Protein AF-A0A1V8TAH7-F1 (afdb_monomer_lite)

Foldseek 3Di:
DQPQDADQPPPVPPPPQFFDFPLVVVVNVVRVVVSVCRSDVVSVQVQVCCVVVVDPDDRDDQFEAEDELDLFACLLQLVCLLVCCCPAPVNDVQADPVLSVQLVCQCDPVVHLNVLLVVLVVLCVVLVPDSVAHLSHPSSVVNQQSLLSSLCSSCVGNNVSSVVRRQAEQFFRVHGVVQYVVDDVVQVVCQPPVNCVVVVHDDRDDPDDVSSVVSHSSRNNSNDDRNLVVVQVCVQVNHHYHYHYDRGHSNSHVVSSVSSLLVRDHPCSVVVVVPD

Secondary structure (DSSP, 8-state):
------------TT-TTPPP-HHHHHHHHHHHHHHHHHH-TTT---HHHHHTTSS--------EEEEES----HHHHTTHHHHHHHS-TT----S-HHHHHHHHHHHHSTTSHHHHHHHHHHHHHHHT-BTTB-TT-TT-HHHHHHHHHHHHHHIIIIIHHHHHH--B-SS-TTSBTTS-SS-SHHHHHHTSHHHHHHHT--S---S--HHHHHHHHHTTTTTSS-SHHHHHHHHHTT-EEEEE--TT-STT-HHHHHHHHHH--STTHHHHHT--

Radius of gyration: 21.74 Å; chains: 1; bounding box: 57×52×53 Å

Organism: NCBI:txid1507870

InterPro domains:
  IPR001563 Peptidase S10, serine carboxypeptidase [PF00450] (57-271)
  IPR029058 Alpha/Beta hydrolase fold [G3DSA:3.40.50.1820] (12-276)
  IPR029058 Alpha/Beta hydrolase fold [SSF53474] (18-271)

Sequence (276 aa):
MARATGRYPILDPIDQGTIDTTDLAAIAAWHVLQGFLSALSQLDPQNDKIVSGDIKGVALNFNTLGIGNGLIDEYIQAPYHPEFAVNNTYGIKSINDTVYNHARFALNMINGCLEQITACRAAAADGGYNASTPISSPSLPATFILCSEAQDMCRDNVEGPYYSYSGRGTYDIRHPKKEPTPPNYFVDYLDQAFVQNAIGVDLNYTKANEDVTYAFQSTGDWVFPNFREDLEYLLDRGLRVSLYYGDADYLCNWFGGEAVSLAVNYTHAAELAAAG

pLDDT: mean 88.28, std 14.4, range [30.2, 98.75]

Structure (mmCIF, N/CA/C/O backbone):
data_AF-A0A1V8TAH7-F1
#
_entry.id   AF-A0A1V8TAH7-F1
#
loop_
_atom_site.group_PDB
_atom_site.id
_atom_site.type_symbol
_atom_site.label_atom_id
_atom_site.label_alt_id
_atom_site.label_comp_id
_atom_site.label_asym_id
_atom_site.label_entity_id
_atom_site.label_seq_id
_atom_site.pdbx_PDB_ins_code
_atom_site.Cartn_x
_atom_site.Cartn_y
_atom_site.Cartn_z
_atom_site.occupancy
_atom_site.B_iso_or_equiv
_atom_site.auth_seq_id
_atom_site.auth_comp_id
_atom_site.auth_asym_id
_atom_site.auth_atom_id
_atom_site.pdbx_PDB_model_num
ATOM 1 N N . MET A 1 1 ? -30.222 22.062 15.034 1.00 34.00 1 MET A N 1
ATOM 2 C CA . MET A 1 1 ? -28.784 21.801 14.816 1.00 34.00 1 MET A CA 1
ATOM 3 C C . MET A 1 1 ? -28.286 21.014 16.012 1.00 34.00 1 MET A C 1
ATOM 5 O O . MET A 1 1 ? -28.348 21.540 17.118 1.00 34.00 1 MET A O 1
ATOM 9 N N . ALA A 1 2 ? -27.913 19.747 15.826 1.00 30.20 2 ALA A N 1
ATOM 10 C CA . ALA A 1 2 ? -27.292 18.965 16.889 1.00 30.20 2 ALA A CA 1
ATOM 11 C C . ALA A 1 2 ? -25.972 19.653 17.270 1.00 30.20 2 ALA A C 1
ATOM 13 O O . ALA A 1 2 ? -25.104 19.838 16.421 1.00 30.20 2 ALA A O 1
ATOM 14 N N . ARG A 1 3 ? -25.844 20.105 18.522 1.00 30.30 3 ARG A N 1
ATOM 15 C CA . ARG A 1 3 ? -24.564 20.562 19.077 1.00 30.30 3 ARG A CA 1
ATOM 16 C C . ARG A 1 3 ? -23.750 19.317 19.414 1.00 30.30 3 ARG A C 1
ATOM 18 O O . ARG A 1 3 ? -23.711 18.906 20.568 1.00 30.30 3 ARG A O 1
ATOM 25 N N . ALA A 1 4 ? -23.180 18.689 18.392 1.00 35.34 4 ALA A N 1
ATOM 26 C CA . ALA A 1 4 ? -22.213 17.621 18.580 1.00 35.34 4 ALA A CA 1
ATOM 27 C C . ALA A 1 4 ? -21.006 18.201 19.333 1.00 35.34 4 ALA A C 1
ATOM 29 O O . ALA A 1 4 ? -20.321 19.088 18.825 1.00 35.34 4 ALA A O 1
ATOM 30 N N . THR A 1 5 ? -20.783 17.760 20.568 1.00 35.53 5 THR A N 1
ATOM 31 C CA . THR A 1 5 ? -19.587 18.087 21.349 1.00 35.53 5 THR A CA 1
ATOM 32 C C . THR A 1 5 ? -18.692 16.855 21.377 1.00 35.53 5 THR A C 1
ATOM 34 O O . THR A 1 5 ? -18.781 16.042 22.294 1.00 35.53 5 THR A O 1
ATOM 37 N N . GLY A 1 6 ? -17.866 16.705 20.345 1.00 43.34 6 GLY A N 1
ATOM 38 C CA . GLY A 1 6 ? -16.740 15.772 20.320 1.00 43.34 6 GLY A CA 1
ATOM 39 C C . GLY A 1 6 ? -15.423 16.523 20.526 1.00 43.34 6 GLY A C 1
ATOM 40 O O . GLY A 1 6 ? -15.340 17.724 20.256 1.00 43.34 6 GLY A O 1
ATOM 41 N N . ARG A 1 7 ? -14.382 15.835 21.006 1.00 40.94 7 ARG A N 1
ATOM 42 C CA . ARG A 1 7 ? -13.007 16.324 20.845 1.00 40.94 7 ARG A CA 1
ATOM 43 C C . ARG A 1 7 ? -12.612 16.059 19.396 1.00 40.94 7 ARG A C 1
ATOM 45 O O . ARG A 1 7 ? -12.483 14.904 19.009 1.00 40.94 7 ARG A O 1
ATOM 52 N N . TYR A 1 8 ? -12.457 17.117 18.610 1.00 41.41 8 TYR A N 1
ATOM 53 C CA . TYR A 1 8 ? -11.703 17.024 17.366 1.00 41.41 8 TYR A CA 1
ATOM 54 C C . TYR A 1 8 ? -10.238 16.719 17.716 1.00 41.41 8 TYR A C 1
ATOM 56 O O . TYR A 1 8 ? -9.769 17.191 18.761 1.00 41.41 8 TYR A O 1
ATOM 64 N N . PRO A 1 9 ? -9.507 15.964 16.877 1.00 39.34 9 PRO A N 1
ATOM 65 C CA . PRO A 1 9 ? -8.060 16.016 16.957 1.00 39.34 9 PRO A CA 1
ATOM 66 C C . PRO A 1 9 ? -7.671 17.474 16.760 1.00 39.34 9 PRO A C 1
ATOM 68 O O . PRO A 1 9 ? -8.094 18.096 15.787 1.00 39.34 9 PRO A O 1
ATOM 71 N N . ILE A 1 10 ? -6.813 17.996 17.626 1.00 41.50 10 ILE A N 1
ATOM 72 C CA . ILE A 1 10 ? -5.859 18.996 17.157 1.00 41.50 10 ILE A CA 1
ATOM 73 C C . ILE A 1 10 ? -4.755 18.179 16.479 1.00 41.50 10 ILE A C 1
ATOM 75 O O . ILE A 1 10 ? -3.684 17.975 17.027 1.00 41.50 10 ILE A O 1
ATOM 79 N N . LEU A 1 11 ? -5.091 17.573 15.344 1.00 43.84 11 LEU A N 1
ATOM 80 C CA . LEU A 1 11 ? -4.136 17.460 14.263 1.00 43.84 11 LEU A CA 1
ATOM 81 C C . LEU A 1 11 ? -4.356 18.796 13.612 1.00 43.84 11 LEU A C 1
ATOM 83 O O . LEU A 1 11 ? -5.388 18.998 12.977 1.00 43.84 11 LEU A O 1
ATOM 87 N N . ASP A 1 12 ? -3.531 19.763 13.978 1.00 42.72 12 ASP A N 1
ATOM 88 C CA . ASP A 1 12 ? -3.561 21.022 13.280 1.00 42.72 12 ASP A CA 1
ATOM 89 C C . ASP A 1 12 ? -3.073 20.670 11.862 1.00 42.72 12 ASP A C 1
ATOM 91 O O . ASP A 1 12 ? -1.910 20.307 11.712 1.00 42.72 12 ASP A O 1
ATOM 95 N N . PRO A 1 13 ? -3.913 20.705 10.803 1.00 40.66 13 PRO A N 1
ATOM 96 C CA . PRO A 1 13 ? -3.407 20.612 9.428 1.00 40.66 13 PRO A CA 1
ATOM 97 C C . PRO A 1 13 ? -2.447 21.779 9.104 1.00 40.66 13 PRO A C 1
ATOM 99 O O . PRO A 1 13 ? -1.942 21.895 7.991 1.00 40.66 13 PRO A O 1
ATOM 102 N N . ILE A 1 14 ? -2.229 22.667 10.081 1.00 40.84 14 ILE A N 1
ATOM 103 C CA . ILE A 1 14 ? -1.318 23.795 10.134 1.00 40.84 14 ILE A CA 1
ATOM 104 C C . ILE A 1 14 ? -0.297 23.637 11.286 1.00 40.84 14 ILE A C 1
ATOM 106 O O . ILE A 1 14 ? 0.365 24.626 11.602 1.00 40.84 14 ILE A O 1
ATOM 110 N N . ASP A 1 15 ? -0.122 22.452 11.909 1.00 47.81 15 ASP A N 1
ATOM 111 C CA . ASP A 1 15 ? 0.964 22.227 12.881 1.00 47.81 15 ASP A CA 1
ATOM 112 C C . ASP A 1 15 ? 2.281 22.279 12.104 1.00 47.81 15 ASP A C 1
ATOM 114 O O . ASP A 1 15 ? 2.786 21.279 11.580 1.00 47.81 15 ASP A O 1
ATOM 118 N N . GLN A 1 16 ? 2.778 23.502 11.924 1.00 44.81 16 GLN A N 1
ATOM 119 C CA . GLN A 1 16 ? 3.961 23.809 11.145 1.00 44.81 16 GLN A CA 1
ATOM 120 C C . GLN A 1 16 ? 5.120 22.985 11.704 1.00 44.81 16 GLN A C 1
ATOM 122 O O . GLN A 1 16 ? 5.683 23.319 12.745 1.00 44.81 16 GLN A O 1
ATOM 127 N N . GLY A 1 17 ? 5.476 21.911 10.998 1.00 53.47 17 GLY A N 1
ATOM 128 C CA . GLY A 1 17 ? 6.564 21.012 11.377 1.00 53.47 17 GLY A CA 1
ATOM 129 C C . GLY A 1 17 ? 6.187 19.542 11.570 1.00 53.47 17 GLY A C 1
ATOM 130 O O . GLY A 1 17 ? 7.102 18.754 11.795 1.00 53.47 17 GLY A O 1
ATOM 131 N N . THR A 1 18 ? 4.913 19.144 11.457 1.00 62.19 18 THR A N 1
ATOM 132 C CA . THR A 1 18 ? 4.536 17.718 11.363 1.00 62.19 18 THR A CA 1
ATOM 133 C C . THR A 1 18 ? 4.281 17.321 9.909 1.00 62.19 18 THR A C 1
ATOM 135 O O . THR A 1 18 ? 3.624 18.047 9.169 1.00 62.19 18 THR A O 1
ATOM 138 N N . ILE A 1 19 ? 4.871 16.204 9.473 1.00 68.31 19 ILE A N 1
ATOM 139 C CA . ILE A 1 19 ? 4.695 15.659 8.118 1.00 68.31 19 ILE A CA 1
ATOM 140 C C . ILE A 1 19 ? 3.635 14.562 8.191 1.00 68.31 19 ILE A C 1
ATOM 142 O O . ILE A 1 19 ? 3.738 13.691 9.060 1.00 68.31 19 ILE A O 1
ATOM 146 N N . ASP A 1 20 ? 2.646 14.616 7.295 1.00 70.38 20 ASP A N 1
ATOM 147 C CA . ASP A 1 20 ? 1.566 13.631 7.212 1.00 70.38 20 ASP A CA 1
ATOM 148 C C . ASP A 1 20 ? 2.115 12.209 6.993 1.00 70.38 20 ASP A C 1
ATOM 150 O O . ASP A 1 20 ? 2.932 11.970 6.103 1.00 70.38 20 ASP A O 1
ATOM 154 N N . THR A 1 21 ? 1.646 11.265 7.811 1.00 83.00 21 THR A N 1
ATOM 155 C CA . THR A 1 21 ? 1.975 9.829 7.759 1.00 83.00 21 THR A CA 1
ATOM 156 C C . THR A 1 21 ? 0.719 8.992 7.981 1.00 83.00 21 THR A C 1
ATOM 158 O O . THR A 1 21 ? -0.312 9.511 8.435 1.00 83.00 21 THR A O 1
ATOM 161 N N . THR A 1 22 ? 0.796 7.680 7.737 1.00 88.56 22 THR A N 1
ATOM 162 C CA . THR A 1 22 ? -0.320 6.765 8.017 1.00 88.56 22 THR A CA 1
ATOM 163 C C . THR A 1 22 ? -0.770 6.816 9.482 1.00 88.56 22 THR A C 1
ATOM 165 O O . THR A 1 22 ? -1.975 6.821 9.740 1.00 88.56 22 THR A O 1
ATOM 168 N N . ASP A 1 23 ? 0.149 6.937 10.446 1.00 83.25 23 ASP A N 1
ATOM 169 C CA . ASP A 1 23 ? -0.198 7.032 11.874 1.00 83.25 23 ASP A CA 1
ATOM 170 C C . ASP A 1 23 ? -1.092 8.246 12.173 1.00 83.25 23 ASP A C 1
ATOM 172 O O . ASP A 1 23 ? -2.137 8.134 12.825 1.00 83.25 23 ASP A O 1
ATOM 176 N N . LEU A 1 24 ? -0.709 9.421 11.660 1.00 81.06 24 LEU A N 1
ATOM 177 C CA . LEU A 1 24 ? -1.467 10.658 11.853 1.00 81.06 24 LEU A CA 1
ATOM 178 C C . LEU A 1 24 ? -2.816 10.590 11.129 1.00 81.06 24 LEU A C 1
ATOM 180 O O . LEU A 1 24 ? -3.845 10.972 11.697 1.00 81.06 24 LEU A O 1
ATOM 184 N N . ALA A 1 25 ? -2.839 10.031 9.916 1.00 86.56 25 ALA A N 1
ATOM 185 C CA . ALA A 1 25 ? -4.065 9.826 9.154 1.00 86.56 25 ALA A CA 1
ATOM 186 C C . ALA A 1 25 ? -5.042 8.871 9.866 1.00 86.56 25 ALA A C 1
ATOM 188 O O . ALA A 1 25 ? -6.247 9.141 9.909 1.00 86.56 25 ALA A O 1
ATOM 189 N N . ALA A 1 26 ? -4.548 7.795 10.488 1.00 86.25 26 ALA A N 1
ATOM 190 C CA . ALA A 1 26 ? -5.365 6.855 11.254 1.00 86.25 26 ALA A CA 1
ATOM 191 C C . ALA A 1 26 ? -6.009 7.524 12.481 1.00 86.25 26 ALA A C 1
ATOM 193 O O . ALA A 1 26 ? -7.206 7.347 12.737 1.00 86.25 26 ALA A O 1
ATOM 194 N N . ILE A 1 27 ? -5.253 8.357 13.205 1.00 83.12 27 ILE A N 1
ATOM 195 C CA . ILE A 1 27 ? -5.767 9.150 14.331 1.00 83.12 27 ILE A CA 1
ATOM 196 C C . ILE A 1 27 ? -6.825 10.156 13.849 1.00 83.12 27 ILE A C 1
ATOM 198 O O . ILE A 1 27 ? -7.875 10.304 14.484 1.00 83.12 27 ILE A O 1
ATOM 202 N N . ALA A 1 28 ? -6.588 10.837 12.722 1.00 83.38 28 ALA A N 1
ATOM 203 C CA . ALA A 1 28 ? -7.556 11.758 12.126 1.00 83.38 28 ALA A CA 1
ATOM 204 C C . ALA A 1 28 ? -8.872 11.045 11.791 1.00 83.38 28 ALA A C 1
ATOM 206 O O . ALA A 1 28 ? -9.948 11.481 12.214 1.00 83.38 28 ALA A O 1
ATOM 207 N N . ALA A 1 29 ? -8.780 9.918 11.079 1.00 87.81 29 ALA A N 1
ATOM 208 C CA . ALA A 1 29 ? -9.922 9.110 10.672 1.00 87.81 29 ALA A CA 1
ATOM 209 C C . ALA A 1 29 ? -10.732 8.623 11.882 1.00 87.81 29 ALA A C 1
ATOM 211 O O . ALA A 1 29 ? -11.964 8.706 11.879 1.00 87.81 29 ALA A O 1
ATOM 212 N N . TRP A 1 30 ? -10.052 8.181 12.945 1.00 83.88 30 TRP A N 1
ATOM 213 C CA . TRP A 1 30 ? -10.702 7.761 14.183 1.00 83.88 30 TRP A CA 1
ATOM 214 C C . TRP A 1 30 ? -11.537 8.881 14.808 1.00 83.88 30 TRP A C 1
ATOM 216 O O . TRP A 1 30 ? -12.709 8.677 15.134 1.00 83.88 30 TRP A O 1
ATOM 226 N N . HIS A 1 31 ? -10.986 10.087 14.933 1.00 82.06 31 HIS A N 1
ATOM 227 C CA . HIS A 1 31 ? -11.745 11.180 15.527 1.00 82.06 31 HIS A CA 1
ATOM 228 C C . HIS A 1 31 ? -12.892 11.673 14.636 1.00 82.06 31 HIS A C 1
ATOM 230 O O . HIS A 1 31 ? -13.944 12.044 15.159 1.00 82.06 31 HIS A O 1
ATOM 236 N N . VAL A 1 32 ? -12.737 11.655 13.306 1.00 83.44 32 VAL A N 1
ATOM 237 C CA . VAL A 1 32 ? -13.844 11.956 12.379 1.00 83.44 32 VAL A CA 1
ATOM 238 C C . VAL A 1 32 ? -14.979 10.951 12.570 1.00 83.44 32 VAL A C 1
ATOM 240 O O . VAL A 1 32 ? -16.139 11.356 12.675 1.00 83.44 32 VAL A O 1
ATOM 243 N N . LEU A 1 33 ? -14.662 9.658 12.701 1.00 84.56 33 LEU A N 1
ATOM 244 C CA . LEU A 1 33 ? -15.652 8.621 12.990 1.00 84.56 33 LEU A CA 1
ATOM 245 C C . LEU A 1 33 ? -16.367 8.876 14.326 1.00 84.56 33 LEU A C 1
ATOM 247 O O . LEU A 1 33 ? -17.595 8.824 14.383 1.00 84.56 33 LEU A O 1
ATOM 251 N N . GLN A 1 34 ? -15.631 9.211 15.388 1.00 78.69 34 GLN A N 1
ATOM 252 C CA . GLN A 1 34 ? -16.225 9.569 16.683 1.00 78.69 34 GLN A CA 1
ATOM 253 C C . GLN A 1 34 ? -17.136 10.804 16.579 1.00 78.69 34 GLN A C 1
ATOM 255 O O . GLN A 1 34 ? -18.247 10.816 17.118 1.00 78.69 34 GLN A O 1
ATOM 260 N N . GLY A 1 35 ? -16.697 11.834 15.850 1.00 79.31 35 GLY A N 1
ATOM 261 C CA . GLY A 1 35 ? -17.487 13.027 15.559 1.00 79.31 35 GLY A CA 1
ATOM 262 C C . GLY A 1 35 ? -18.791 12.683 14.840 1.00 79.31 35 GLY A C 1
ATOM 263 O O . GLY A 1 35 ? -19.862 13.097 15.282 1.00 79.31 35 GLY A O 1
ATOM 264 N N . PHE A 1 36 ? -18.721 11.853 13.799 1.00 83.06 36 PHE A N 1
ATOM 265 C CA . PHE A 1 36 ? -19.880 11.399 13.032 1.00 83.06 36 PHE A CA 1
ATOM 266 C C . PHE A 1 36 ? -20.887 10.614 13.885 1.00 83.06 36 PHE A C 1
ATOM 268 O O . PHE A 1 36 ? -22.075 10.946 13.888 1.00 83.06 36 PHE A O 1
ATOM 275 N N . LEU A 1 37 ? -20.417 9.624 14.653 1.00 80.25 37 LEU A N 1
ATOM 276 C CA . LEU A 1 37 ? -21.272 8.823 15.538 1.00 80.25 37 LEU A CA 1
ATOM 277 C C . LEU A 1 37 ? -21.936 9.686 16.624 1.00 80.25 37 LEU A C 1
ATOM 279 O O . LEU A 1 37 ? -23.100 9.474 16.948 1.00 80.25 37 LEU A O 1
ATOM 283 N N . SER A 1 38 ? -21.233 10.696 17.152 1.00 74.31 38 SER A N 1
ATOM 284 C CA . SER A 1 38 ? -21.780 11.592 18.184 1.00 74.31 38 SER A CA 1
ATOM 285 C C . SER A 1 38 ? -22.741 12.661 17.646 1.00 74.31 38 SER A C 1
ATOM 287 O O . SER A 1 38 ? -23.636 13.109 18.365 1.00 74.31 38 SER A O 1
ATOM 289 N N . ALA A 1 39 ? -22.589 13.084 16.387 1.00 78.69 39 ALA A N 1
ATOM 290 C CA . ALA A 1 39 ? -23.439 14.107 15.776 1.00 78.69 39 ALA A CA 1
ATOM 291 C C . ALA A 1 39 ? -24.842 13.597 15.414 1.00 78.69 39 ALA A C 1
ATOM 293 O O . ALA A 1 39 ? -25.781 14.387 15.280 1.00 78.69 39 ALA A O 1
ATOM 294 N N . LEU A 1 40 ? -24.988 12.281 15.270 1.00 76.25 40 LEU A N 1
ATOM 295 C CA . LEU A 1 40 ? -26.221 11.610 14.894 1.00 76.25 40 LEU A CA 1
ATOM 296 C C . LEU A 1 40 ? -26.611 10.647 16.015 1.00 76.25 40 LEU A C 1
ATOM 298 O O . LEU A 1 40 ? -26.164 9.510 16.031 1.00 76.25 40 LEU A O 1
ATOM 302 N N . SER A 1 41 ? -27.478 11.071 16.941 1.00 69.50 41 SER A N 1
ATOM 303 C CA . SER A 1 41 ? -27.882 10.257 18.107 1.00 69.50 41 SER A CA 1
ATOM 304 C C . SER A 1 41 ? -28.463 8.884 17.746 1.00 69.50 41 SER A C 1
ATOM 306 O O . SER A 1 41 ? -28.451 7.973 18.564 1.00 69.50 41 SER A O 1
ATOM 308 N N . GLN A 1 42 ? -28.987 8.725 16.527 1.00 72.44 42 GLN A N 1
ATOM 309 C CA . GLN A 1 42 ? -29.442 7.438 15.997 1.00 72.44 42 GLN A CA 1
ATOM 310 C C . GLN A 1 42 ? -28.302 6.470 15.628 1.00 72.44 42 GLN A C 1
ATOM 312 O O . GLN A 1 42 ? -28.564 5.289 15.430 1.00 72.44 42 GLN A O 1
ATOM 317 N N . LEU A 1 43 ? -27.070 6.969 15.499 1.00 72.38 43 LEU A N 1
ATOM 318 C CA . LEU A 1 43 ? -25.850 6.204 15.237 1.00 72.38 43 LEU A CA 1
ATOM 319 C C . LEU A 1 43 ? -24.965 6.060 16.483 1.00 72.38 43 LEU A C 1
ATOM 321 O O . LEU A 1 43 ? -23.972 5.340 16.419 1.00 72.38 43 LEU A O 1
ATOM 325 N N . ASP A 1 44 ? -25.311 6.710 17.601 1.00 74.69 44 ASP A N 1
ATOM 326 C CA . ASP A 1 44 ? -24.652 6.460 18.883 1.00 74.69 44 ASP A CA 1
ATOM 327 C C . ASP A 1 44 ? -24.826 4.970 19.224 1.00 74.69 44 ASP A C 1
ATOM 329 O O . ASP A 1 44 ? -25.969 4.513 19.371 1.00 74.69 44 ASP A O 1
ATOM 333 N N . PRO A 1 45 ? -23.725 4.199 19.330 1.00 71.44 45 PRO A N 1
ATOM 334 C CA . PRO A 1 45 ? -23.806 2.758 19.500 1.00 71.44 45 PRO A CA 1
ATOM 335 C C . PRO A 1 45 ? -24.562 2.365 20.772 1.00 71.44 45 PRO A C 1
ATOM 337 O O . PRO A 1 45 ? -25.151 1.287 20.799 1.00 71.44 45 PRO A O 1
ATOM 340 N N . GLN A 1 46 ? -24.562 3.213 21.817 1.00 78.56 46 GLN A N 1
ATOM 341 C CA . GLN A 1 46 ? -25.228 2.962 23.104 1.00 78.56 46 GLN A CA 1
ATOM 342 C C . GLN A 1 46 ? -25.029 1.520 23.616 1.00 78.56 46 GLN A C 1
ATOM 344 O O . GLN A 1 46 ? -25.920 0.952 24.253 1.00 78.56 46 GLN A O 1
ATOM 349 N N . ASN A 1 47 ? -23.857 0.929 23.334 1.00 80.62 47 ASN A N 1
ATOM 350 C CA . ASN A 1 47 ? -23.572 -0.485 23.585 1.00 80.62 47 ASN A CA 1
ATOM 351 C C . ASN A 1 47 ? -23.818 -0.842 25.056 1.00 80.62 47 ASN A C 1
ATOM 353 O O . ASN A 1 47 ? -24.420 -1.875 25.332 1.00 80.62 47 ASN A O 1
ATOM 357 N N . ASP A 1 48 ? -23.467 0.050 25.984 1.00 81.94 48 ASP A N 1
ATOM 358 C CA . ASP A 1 48 ? -23.699 -0.142 27.419 1.00 81.94 48 ASP A CA 1
ATOM 359 C C . ASP A 1 48 ? -25.186 -0.312 27.758 1.00 81.94 48 ASP A C 1
ATOM 361 O O . ASP A 1 48 ? -25.536 -1.178 28.555 1.00 81.94 48 ASP A O 1
ATOM 365 N N . LYS A 1 49 ? -26.074 0.454 27.108 1.00 83.81 49 LYS A N 1
ATOM 366 C CA . LYS A 1 49 ? -27.532 0.367 27.307 1.00 83.81 49 LYS A CA 1
ATOM 367 C C . LYS A 1 49 ? -28.144 -0.864 26.643 1.00 83.81 49 LYS A C 1
ATOM 369 O O . LYS A 1 49 ? -29.171 -1.368 27.092 1.00 83.81 49 LYS A O 1
ATOM 374 N N . ILE A 1 50 ? -27.544 -1.331 25.547 1.00 82.44 50 ILE A N 1
ATOM 375 C CA . ILE A 1 50 ? -27.939 -2.588 24.902 1.00 82.44 50 ILE A CA 1
ATOM 376 C C . ILE A 1 50 ? -27.563 -3.762 25.814 1.00 82.44 50 ILE A C 1
ATOM 378 O O . ILE A 1 50 ? -28.379 -4.651 26.045 1.00 82.44 50 ILE A O 1
ATOM 382 N N . VAL A 1 51 ? -26.347 -3.744 26.368 1.00 83.12 51 VAL A N 1
ATOM 383 C CA . VAL A 1 51 ? -25.825 -4.789 27.261 1.00 83.12 51 VAL A CA 1
ATOM 384 C C . VAL A 1 51 ? -26.552 -4.804 28.610 1.00 83.12 51 VAL A C 1
ATOM 386 O O . VAL A 1 51 ? -26.839 -5.885 29.121 1.00 83.12 51 VAL A O 1
ATOM 389 N N . SER A 1 52 ? -26.900 -3.642 29.174 1.00 89.25 52 SER A N 1
ATOM 390 C CA . SER A 1 52 ? -27.686 -3.548 30.416 1.00 89.25 52 SER A CA 1
ATOM 391 C C . SER A 1 52 ? -29.158 -3.950 30.242 1.00 89.25 52 SER A C 1
ATOM 393 O O . SER A 1 52 ? -29.846 -4.194 31.233 1.00 89.25 52 SER A O 1
ATOM 395 N N . GLY A 1 53 ? -29.644 -4.040 28.998 1.00 87.19 53 GLY A N 1
ATOM 396 C CA . GLY A 1 53 ? -31.040 -4.329 28.671 1.00 87.19 53 GLY A CA 1
ATOM 397 C C . GLY A 1 53 ? -31.970 -3.110 28.716 1.00 87.19 53 GLY A C 1
ATOM 398 O O . GLY A 1 53 ? -33.179 -3.275 28.540 1.00 87.19 53 GLY A O 1
ATOM 399 N N . ASP A 1 54 ? -31.431 -1.902 28.909 1.00 90.31 54 ASP A N 1
ATOM 400 C CA . ASP A 1 54 ? -32.197 -0.649 28.945 1.00 90.31 54 ASP A CA 1
ATOM 401 C C . ASP A 1 54 ? -32.817 -0.305 27.583 1.00 90.31 54 ASP A C 1
ATOM 403 O O . ASP A 1 54 ? -33.893 0.296 27.511 1.00 90.31 54 ASP A O 1
ATOM 407 N N . ILE A 1 55 ? -32.156 -0.695 26.488 1.00 88.50 55 ILE A N 1
ATOM 408 C CA . ILE A 1 55 ? -32.680 -0.565 25.124 1.00 88.50 55 ILE A CA 1
ATOM 409 C C . ILE A 1 55 ? -32.544 -1.881 24.355 1.00 88.50 55 ILE A C 1
ATOM 411 O O . ILE A 1 55 ? -31.582 -2.629 24.516 1.00 88.50 55 ILE A O 1
ATOM 415 N N . LYS A 1 56 ? -33.501 -2.158 23.462 1.00 85.31 56 LYS A N 1
ATOM 416 C CA . LYS A 1 56 ? -33.381 -3.273 22.513 1.00 85.31 56 LYS A CA 1
ATOM 417 C C . LYS A 1 56 ? -32.450 -2.870 21.373 1.00 85.31 56 LYS A C 1
ATOM 419 O O . LYS A 1 56 ? -32.736 -1.903 20.673 1.00 85.31 56 LYS A O 1
ATOM 424 N N . GLY A 1 57 ? -31.393 -3.643 21.148 1.00 79.25 57 GLY A N 1
ATOM 425 C CA . GLY A 1 57 ? -30.462 -3.431 20.044 1.00 79.25 57 GLY A CA 1
ATOM 426 C C . GLY A 1 57 ? -29.489 -4.594 19.875 1.00 79.25 57 GLY A C 1
ATOM 427 O O . GLY A 1 57 ? -29.491 -5.539 20.663 1.00 79.25 57 GLY A O 1
ATOM 428 N N . VAL A 1 58 ? -28.664 -4.517 18.834 1.00 77.00 58 VAL A N 1
ATOM 429 C CA . VAL A 1 58 ? -27.487 -5.374 18.654 1.00 77.00 58 VAL A CA 1
ATOM 430 C C . VAL A 1 58 ? -26.274 -4.488 18.884 1.00 77.00 58 VAL A C 1
ATOM 432 O O . VAL A 1 58 ? -26.149 -3.460 18.223 1.00 77.00 58 VAL A O 1
ATOM 435 N N . ALA A 1 59 ? -25.410 -4.864 19.828 1.00 77.31 59 ALA A N 1
ATOM 436 C CA . ALA A 1 59 ? -24.203 -4.100 20.113 1.00 77.31 59 ALA A CA 1
ATOM 437 C C . ALA A 1 59 ? -23.312 -4.036 18.864 1.00 77.31 59 ALA A C 1
ATOM 439 O O . ALA A 1 59 ? -23.034 -5.064 18.234 1.00 77.31 59 ALA A O 1
ATOM 440 N N . LEU A 1 60 ? -22.873 -2.831 18.505 1.00 77.56 60 LEU A N 1
ATOM 441 C CA . LEU A 1 60 ? -21.958 -2.628 17.391 1.00 77.56 60 LEU A CA 1
ATOM 442 C C . LEU A 1 60 ? -20.565 -3.097 17.814 1.00 77.56 60 LEU A C 1
ATOM 444 O O . LEU A 1 60 ? -19.947 -2.492 18.689 1.00 77.56 60 LEU A O 1
ATOM 448 N N . ASN A 1 61 ? -20.080 -4.159 17.172 1.00 80.00 61 ASN A N 1
ATOM 449 C CA . ASN A 1 61 ? -18.771 -4.750 17.430 1.00 80.00 61 ASN A CA 1
ATOM 450 C C . ASN A 1 61 ? -17.978 -4.828 16.124 1.00 80.00 61 ASN A C 1
ATOM 452 O O . ASN A 1 61 ? -18.444 -5.424 15.149 1.00 80.00 61 ASN A O 1
ATOM 456 N N . PHE A 1 62 ? -16.768 -4.270 16.114 1.00 83.94 62 PHE A N 1
ATOM 457 C CA . PHE A 1 62 ? -15.837 -4.449 15.005 1.00 83.94 62 PHE A CA 1
ATOM 458 C C . PHE A 1 62 ? -15.337 -5.897 15.003 1.00 83.94 62 PHE A C 1
ATOM 460 O O . PHE A 1 62 ? -14.660 -6.325 15.935 1.00 83.94 62 PHE A O 1
ATOM 467 N N . ASN A 1 63 ? -15.745 -6.672 13.997 1.00 88.06 63 ASN A N 1
ATOM 468 C CA . ASN A 1 63 ? -15.517 -8.120 13.961 1.00 88.06 63 ASN A CA 1
ATOM 469 C C . ASN A 1 63 ? -14.773 -8.606 12.711 1.00 88.06 63 ASN A C 1
ATOM 471 O O . ASN A 1 63 ? -14.276 -9.731 12.709 1.00 88.06 63 ASN A O 1
ATOM 475 N N . THR A 1 64 ? -14.746 -7.801 11.649 1.00 92.69 64 THR A N 1
ATOM 476 C CA . THR A 1 64 ? -14.214 -8.187 10.344 1.00 92.69 64 THR A CA 1
ATOM 477 C C . THR A 1 64 ? -13.553 -6.981 9.693 1.00 92.69 64 THR A C 1
ATOM 479 O O . THR A 1 64 ? -14.164 -5.915 9.620 1.00 92.69 64 THR A O 1
ATOM 482 N N . LEU A 1 65 ? -12.337 -7.173 9.192 1.00 95.31 65 LEU A N 1
ATOM 483 C CA . LEU A 1 65 ? -11.605 -6.231 8.357 1.00 95.31 65 LEU A CA 1
ATOM 484 C C . LEU A 1 65 ? -11.489 -6.820 6.949 1.00 95.31 65 LEU A C 1
ATOM 486 O O . LEU A 1 65 ? -10.980 -7.925 6.781 1.00 95.31 65 LEU A O 1
ATOM 490 N N . GLY A 1 66 ? -11.973 -6.100 5.941 1.00 97.12 66 GLY A N 1
ATOM 491 C CA . GLY A 1 66 ? -11.774 -6.458 4.538 1.00 97.12 66 GLY A CA 1
ATOM 492 C C . GLY A 1 66 ? -10.794 -5.493 3.886 1.00 97.12 66 GLY A C 1
ATOM 493 O O . GLY A 1 66 ? -11.026 -4.288 3.950 1.00 97.12 66 GLY A O 1
ATOM 494 N N . ILE A 1 67 ? -9.745 -6.007 3.243 1.00 98.06 67 ILE A N 1
ATOM 495 C CA . ILE A 1 67 ? -8.770 -5.196 2.505 1.00 98.06 67 ILE A CA 1
ATOM 496 C C . ILE A 1 67 ? -8.723 -5.685 1.060 1.00 98.06 67 ILE A C 1
ATOM 498 O O . ILE A 1 67 ? -8.397 -6.843 0.794 1.00 98.06 67 ILE A O 1
ATOM 502 N N . GLY A 1 68 ? -9.089 -4.787 0.147 1.00 97.62 68 GLY A N 1
ATOM 503 C CA . GLY A 1 68 ? -9.061 -5.018 -1.290 1.00 97.62 68 GLY A CA 1
ATOM 504 C C . GLY A 1 68 ? -7.786 -4.460 -1.900 1.00 97.62 68 GLY A C 1
ATOM 505 O O . GLY A 1 68 ? -7.515 -3.284 -1.673 1.00 97.62 68 GLY A O 1
ATOM 506 N N . ASN A 1 69 ? -7.038 -5.259 -2.668 1.00 97.19 69 ASN A N 1
ATOM 507 C CA . ASN A 1 69 ? -5.850 -4.801 -3.405 1.00 97.19 69 ASN A CA 1
ATOM 508 C C . ASN A 1 69 ? -4.903 -3.954 -2.525 1.00 97.19 69 ASN A C 1
ATOM 510 O O . ASN A 1 69 ? -4.529 -2.836 -2.872 1.00 97.19 69 ASN A O 1
ATOM 514 N N . GLY A 1 70 ? -4.570 -4.462 -1.334 1.00 95.88 70 GLY A N 1
ATOM 515 C CA . GLY A 1 70 ? -3.788 -3.726 -0.340 1.00 95.88 70 GLY A CA 1
ATOM 516 C C . GLY A 1 70 ? -2.277 -3.802 -0.566 1.00 95.88 70 GLY A C 1
ATOM 517 O O . GLY A 1 70 ? -1.749 -4.856 -0.932 1.00 95.88 70 GLY A O 1
ATOM 518 N N . LEU A 1 71 ? -1.585 -2.703 -0.267 1.00 95.19 71 LEU A N 1
ATOM 519 C CA . LEU A 1 71 ? -0.155 -2.692 0.029 1.00 95.19 71 LEU A CA 1
ATOM 520 C C . LEU A 1 71 ? 0.012 -2.792 1.552 1.00 95.19 71 LEU A C 1
ATOM 522 O O . LEU A 1 71 ? -0.333 -1.863 2.274 1.00 95.19 71 LEU A O 1
ATOM 526 N N . ILE A 1 72 ? 0.444 -3.957 2.033 1.00 96.56 72 ILE A N 1
ATOM 527 C CA . ILE A 1 72 ? 0.501 -4.320 3.458 1.00 96.56 72 ILE A CA 1
ATOM 528 C C . ILE A 1 72 ? 1.946 -4.386 3.947 1.00 96.56 72 ILE A C 1
ATOM 530 O O . ILE A 1 72 ? 2.277 -3.859 5.007 1.00 96.56 72 ILE A O 1
ATOM 534 N N . ASP A 1 73 ? 2.802 -5.069 3.191 1.00 97.12 73 ASP A N 1
ATOM 535 C CA . ASP A 1 73 ? 4.218 -5.216 3.505 1.00 97.12 73 ASP A CA 1
ATOM 536 C C . ASP A 1 73 ? 5.016 -5.193 2.197 1.00 97.12 73 ASP A C 1
ATOM 538 O O . ASP A 1 73 ? 5.065 -6.179 1.458 1.00 97.12 73 ASP A O 1
ATOM 542 N N . GLU A 1 74 ? 5.664 -4.061 1.923 1.00 96.38 74 GLU A N 1
ATOM 543 C CA . GLU A 1 74 ? 6.418 -3.864 0.684 1.00 96.38 74 GLU A CA 1
ATOM 544 C C . GLU A 1 74 ? 7.655 -4.768 0.580 1.00 96.38 74 GLU A C 1
ATOM 546 O O . GLU A 1 74 ? 8.033 -5.163 -0.516 1.00 96.38 74 GLU A O 1
ATOM 551 N N . TYR A 1 75 ? 8.251 -5.208 1.695 1.00 97.75 75 TYR A N 1
ATOM 552 C CA . TYR A 1 75 ? 9.338 -6.196 1.641 1.00 97.75 75 TYR A CA 1
ATOM 553 C C . TYR A 1 75 ? 8.849 -7.522 1.042 1.00 97.75 75 TYR A C 1
ATOM 555 O O . TYR A 1 75 ? 9.568 -8.182 0.292 1.00 97.75 75 TYR A O 1
ATOM 563 N N . ILE A 1 76 ? 7.615 -7.912 1.370 1.00 97.94 76 ILE A N 1
ATOM 564 C CA . ILE A 1 76 ? 6.985 -9.130 0.855 1.00 97.94 76 ILE A CA 1
ATOM 565 C C . ILE A 1 76 ? 6.439 -8.911 -0.559 1.00 97.94 76 ILE A C 1
ATOM 567 O O . ILE A 1 76 ? 6.514 -9.824 -1.381 1.00 97.94 76 ILE A O 1
ATOM 571 N N . GLN A 1 77 ? 5.892 -7.730 -0.855 1.00 98.25 77 GLN A N 1
ATOM 572 C CA . GLN A 1 77 ? 5.181 -7.459 -2.106 1.00 98.25 77 GLN A CA 1
ATOM 573 C C . GLN A 1 77 ? 6.087 -6.995 -3.255 1.00 98.25 77 GLN A C 1
ATOM 575 O O . GLN A 1 77 ? 5.857 -7.421 -4.391 1.00 98.25 77 GLN A O 1
ATOM 580 N N . ALA A 1 78 ? 7.151 -6.230 -2.982 1.00 97.94 78 ALA A N 1
ATOM 581 C CA . ALA A 1 78 ? 8.066 -5.704 -3.999 1.00 97.94 78 ALA A CA 1
ATOM 582 C C . ALA A 1 78 ? 8.606 -6.768 -4.975 1.00 97.94 78 ALA A C 1
ATOM 584 O O . ALA A 1 78 ? 8.659 -6.503 -6.184 1.00 97.94 78 ALA A O 1
ATOM 585 N N . PRO A 1 79 ? 8.961 -7.997 -4.528 1.00 98.50 79 PRO A N 1
ATOM 586 C CA . PRO A 1 79 ? 9.407 -9.056 -5.427 1.00 98.50 79 PRO A CA 1
ATOM 587 C C . PRO A 1 79 ? 8.419 -9.429 -6.526 1.00 98.50 79 PRO A C 1
ATOM 589 O O . PRO A 1 79 ? 8.845 -9.911 -7.574 1.00 98.50 79 PRO A O 1
ATOM 592 N N . TYR A 1 80 ? 7.125 -9.197 -6.315 1.00 98.50 80 TYR A N 1
ATOM 593 C CA . TYR A 1 80 ? 6.075 -9.621 -7.231 1.00 98.50 80 TYR A CA 1
ATOM 594 C C . TYR A 1 80 ? 5.744 -8.591 -8.312 1.00 98.50 80 TYR A C 1
ATOM 596 O O . TYR A 1 80 ? 5.106 -8.959 -9.296 1.00 98.50 80 TYR A O 1
ATOM 604 N N . HIS A 1 81 ? 6.225 -7.345 -8.218 1.00 98.31 81 HIS A N 1
ATOM 605 C CA . HIS A 1 81 ? 6.088 -6.369 -9.307 1.00 98.31 81 HIS A CA 1
ATOM 606 C C . HIS A 1 81 ? 6.704 -6.864 -10.630 1.00 98.31 81 HIS A C 1
ATOM 608 O O . HIS A 1 81 ? 5.973 -6.977 -11.622 1.00 98.31 81 HIS A O 1
ATOM 614 N N . PRO A 1 82 ? 8.006 -7.223 -10.700 1.00 98.19 82 PRO A N 1
ATOM 615 C CA . PRO A 1 82 ? 8.591 -7.708 -11.948 1.00 98.19 82 PRO A CA 1
ATOM 616 C C . PRO A 1 82 ? 7.977 -9.035 -12.409 1.00 98.19 82 PRO A C 1
ATOM 618 O O . PRO A 1 82 ? 7.798 -9.221 -13.612 1.00 98.19 82 PRO A O 1
ATOM 621 N N . GLU A 1 83 ? 7.619 -9.934 -11.486 1.00 98.31 83 GLU A N 1
ATOM 622 C CA . GLU A 1 83 ? 7.016 -11.232 -11.823 1.00 98.31 83 GLU A CA 1
ATOM 623 C C . GLU A 1 83 ? 5.644 -11.056 -12.467 1.00 98.31 83 GLU A C 1
ATOM 625 O O . GLU A 1 83 ? 5.386 -11.574 -13.554 1.00 98.31 83 GLU A O 1
ATOM 630 N N . PHE A 1 84 ? 4.772 -10.263 -11.846 1.00 98.38 84 PHE A N 1
ATOM 631 C CA . PHE A 1 84 ? 3.428 -10.031 -12.352 1.00 98.38 84 PHE A CA 1
ATOM 632 C C . PHE A 1 84 ? 3.443 -9.274 -13.691 1.00 98.38 84 PHE A C 1
ATOM 634 O O . PHE A 1 84 ? 2.612 -9.524 -14.568 1.00 98.38 84 PHE A O 1
ATOM 641 N N . ALA A 1 85 ? 4.436 -8.405 -13.914 1.00 98.12 85 ALA A N 1
ATOM 642 C CA . ALA A 1 85 ? 4.595 -7.690 -15.177 1.00 98.12 85 ALA A CA 1
ATOM 643 C C . ALA A 1 85 ? 4.838 -8.617 -16.385 1.00 98.12 85 ALA A C 1
ATOM 645 O O . ALA A 1 85 ? 4.504 -8.241 -17.514 1.00 98.12 85 ALA A O 1
ATOM 646 N N . VAL A 1 86 ? 5.424 -9.802 -16.188 1.00 98.19 86 VAL A N 1
ATOM 647 C CA . VAL A 1 86 ? 5.763 -10.727 -17.288 1.00 98.19 86 VAL A CA 1
ATOM 648 C C . VAL A 1 86 ? 5.039 -12.071 -17.231 1.00 98.19 86 VAL A C 1
ATOM 650 O O . VAL A 1 86 ? 4.923 -12.724 -18.267 1.00 98.19 86 VAL A O 1
ATOM 653 N N . ASN A 1 87 ? 4.547 -12.470 -16.059 1.00 97.38 87 ASN A N 1
ATOM 654 C CA . ASN A 1 87 ? 3.971 -13.782 -15.782 1.00 97.38 87 ASN A CA 1
ATOM 655 C C . ASN A 1 87 ? 2.666 -13.676 -14.969 1.00 97.38 87 ASN A C 1
ATOM 657 O O . ASN A 1 87 ? 2.509 -14.319 -13.940 1.00 97.38 87 ASN A O 1
ATOM 661 N N . ASN A 1 88 ? 1.729 -12.837 -15.411 1.00 97.19 88 ASN A N 1
ATOM 662 C CA . ASN A 1 88 ? 0.389 -12.728 -14.815 1.00 97.19 88 ASN A CA 1
ATOM 663 C C . ASN A 1 88 ? -0.593 -13.777 -15.363 1.00 97.19 88 ASN A C 1
ATOM 665 O O . ASN A 1 88 ? -0.377 -14.388 -16.412 1.00 97.19 88 ASN A O 1
ATOM 669 N N . THR A 1 89 ? -1.744 -13.879 -14.693 1.00 96.12 89 THR A N 1
ATOM 670 C CA . THR A 1 89 ? -2.894 -14.742 -15.023 1.00 96.12 89 THR A CA 1
ATOM 671 C C . THR A 1 89 ? -3.373 -14.630 -16.478 1.00 96.12 89 THR A C 1
ATOM 673 O O . THR A 1 89 ? -3.997 -15.550 -17.002 1.00 96.12 89 THR A O 1
ATOM 676 N N . TYR A 1 90 ? -3.070 -13.522 -17.159 1.00 97.62 90 TYR A N 1
ATOM 677 C CA . TYR A 1 90 ? -3.544 -13.223 -18.510 1.00 97.62 90 TYR A CA 1
ATOM 678 C C . TYR A 1 90 ? -2.520 -13.527 -19.613 1.00 97.62 90 TYR A C 1
ATOM 680 O O . TYR A 1 90 ? -2.803 -13.288 -20.788 1.00 97.62 90 TYR A O 1
ATOM 688 N N . GLY A 1 91 ? -1.325 -14.021 -19.265 1.00 97.25 91 GLY A N 1
ATOM 689 C CA . GLY A 1 91 ? -0.250 -14.280 -20.230 1.00 97.25 91 GLY A CA 1
ATOM 690 C C . GLY A 1 91 ? 0.286 -13.010 -20.902 1.00 97.25 91 GLY A C 1
ATOM 691 O O . GLY A 1 91 ? 0.861 -13.071 -21.991 1.00 97.25 91 GLY A O 1
ATOM 692 N N . ILE A 1 92 ? 0.075 -11.840 -20.288 1.00 97.62 92 ILE A N 1
ATOM 693 C CA . ILE A 1 92 ? 0.527 -10.556 -20.824 1.00 97.62 92 ILE A CA 1
ATOM 694 C C . ILE A 1 92 ? 1.976 -10.336 -20.399 1.00 97.62 92 ILE A C 1
ATOM 696 O O . ILE A 1 92 ? 2.250 -10.052 -19.238 1.00 97.62 92 ILE A O 1
ATOM 700 N N . LYS A 1 93 ? 2.905 -10.363 -21.354 1.00 97.88 93 LYS A N 1
ATOM 701 C CA . LYS A 1 93 ? 4.270 -9.879 -21.129 1.00 97.88 93 LYS A CA 1
ATOM 702 C C . LYS A 1 93 ? 4.310 -8.371 -21.357 1.00 97.88 93 LYS A C 1
ATOM 704 O O . LYS A 1 93 ? 4.433 -7.916 -22.492 1.00 97.88 93 LYS A O 1
ATOM 709 N N . SER A 1 94 ? 4.112 -7.605 -20.287 1.00 96.81 94 SER A N 1
ATOM 710 C CA . SER A 1 94 ? 3.946 -6.150 -20.370 1.00 96.81 94 SER A CA 1
ATOM 711 C C . SER A 1 94 ? 5.278 -5.414 -20.530 1.00 96.81 94 SER A C 1
ATOM 713 O O . SER A 1 94 ? 5.335 -4.425 -21.248 1.00 96.81 94 SER A O 1
ATOM 715 N N . ILE A 1 95 ? 6.365 -5.935 -19.960 1.00 98.19 95 ILE A N 1
ATOM 716 C CA . ILE A 1 95 ? 7.729 -5.404 -20.102 1.00 98.19 95 ILE A CA 1
ATOM 717 C C . ILE A 1 95 ? 8.650 -6.427 -20.787 1.00 98.19 95 ILE A C 1
ATOM 719 O O . ILE A 1 95 ? 8.401 -7.633 -20.755 1.00 98.19 95 ILE A O 1
ATOM 723 N N . ASN A 1 96 ? 9.720 -5.959 -21.436 1.00 98.38 96 ASN A N 1
ATOM 724 C CA . ASN A 1 96 ? 10.701 -6.843 -22.078 1.00 98.38 96 ASN A CA 1
ATOM 725 C C . ASN A 1 96 ? 11.714 -7.423 -21.067 1.00 98.38 96 ASN A C 1
ATOM 727 O O . ASN A 1 96 ? 11.797 -6.970 -19.926 1.00 98.38 96 ASN A O 1
ATOM 731 N N . ASP A 1 97 ? 12.518 -8.398 -21.504 1.00 98.50 97 ASP A N 1
ATOM 732 C CA . ASP A 1 97 ? 13.473 -9.099 -20.630 1.00 98.50 97 ASP A CA 1
ATOM 733 C C . ASP A 1 97 ? 14.547 -8.179 -20.043 1.00 98.50 97 ASP A C 1
ATOM 735 O O . ASP A 1 97 ? 14.978 -8.380 -18.913 1.00 98.50 97 ASP A O 1
ATOM 739 N N . THR A 1 98 ? 14.976 -7.146 -20.771 1.00 98.56 98 THR A N 1
ATOM 740 C CA . THR A 1 98 ? 15.947 -6.170 -20.257 1.00 98.56 98 THR A CA 1
ATOM 741 C C . THR A 1 98 ? 15.372 -5.392 -19.076 1.00 98.56 98 THR A C 1
ATOM 743 O O . THR A 1 98 ? 16.042 -5.256 -18.055 1.00 98.56 98 THR A O 1
ATOM 746 N N . VAL A 1 99 ? 14.128 -4.923 -19.194 1.00 98.62 99 VAL A N 1
ATOM 747 C CA . VAL A 1 99 ? 13.435 -4.168 -18.139 1.00 98.62 99 VAL A CA 1
ATOM 748 C C . VAL A 1 99 ? 13.136 -5.065 -16.935 1.00 98.62 99 VAL A C 1
ATOM 750 O O . VAL A 1 99 ? 13.408 -4.677 -15.802 1.00 98.62 99 VAL A O 1
ATOM 753 N N . TYR A 1 100 ? 12.658 -6.289 -17.176 1.00 98.69 100 TYR A N 1
ATOM 754 C CA . TYR A 1 100 ? 12.440 -7.291 -16.128 1.00 98.69 100 TYR A CA 1
ATOM 755 C C . TYR A 1 100 ? 13.730 -7.604 -15.351 1.00 98.69 100 TYR A C 1
ATOM 757 O O . TYR A 1 100 ? 13.750 -7.539 -14.122 1.00 98.69 100 TYR A O 1
ATOM 765 N N . ASN A 1 101 ? 14.832 -7.879 -16.057 1.00 98.69 101 ASN A N 1
ATOM 766 C CA . ASN A 1 101 ? 16.116 -8.190 -15.427 1.00 98.69 101 ASN A CA 1
ATOM 767 C C . ASN A 1 101 ? 16.677 -7.003 -14.634 1.00 98.69 101 ASN A C 1
ATOM 769 O O . ASN A 1 101 ? 17.282 -7.212 -13.585 1.00 98.69 101 ASN A O 1
ATOM 773 N N . HIS A 1 102 ? 16.462 -5.769 -15.102 1.00 98.56 102 HIS A N 1
ATOM 774 C CA . HIS A 1 102 ? 16.827 -4.570 -14.350 1.00 98.56 102 HIS A CA 1
ATOM 775 C C . HIS A 1 102 ? 16.057 -4.478 -13.026 1.00 98.56 102 HIS A C 1
ATOM 777 O O . HIS A 1 102 ? 16.693 -4.361 -11.984 1.00 98.56 102 HIS A O 1
ATOM 783 N N . ALA A 1 103 ? 14.727 -4.611 -13.049 1.00 98.62 103 ALA A N 1
ATOM 784 C CA . ALA A 1 103 ? 13.908 -4.553 -11.835 1.00 98.62 103 ALA A CA 1
ATOM 785 C C . ALA A 1 103 ? 14.284 -5.657 -10.831 1.00 98.62 103 ALA A C 1
ATOM 787 O O . ALA A 1 103 ? 14.465 -5.397 -9.644 1.00 98.62 103 ALA A O 1
ATOM 788 N N . ARG A 1 104 ? 14.507 -6.888 -11.313 1.00 98.56 104 ARG A N 1
ATOM 789 C CA . ARG A 1 104 ? 14.998 -8.010 -10.492 1.00 98.56 104 ARG A CA 1
ATOM 790 C C . ARG A 1 104 ? 16.379 -7.748 -9.889 1.00 98.56 104 ARG A C 1
ATOM 792 O O . ARG A 1 104 ? 16.632 -8.157 -8.756 1.00 98.56 104 ARG A O 1
ATOM 799 N N . PHE A 1 105 ? 17.274 -7.105 -10.637 1.00 98.69 105 PHE A N 1
ATOM 800 C CA . PHE A 1 105 ? 18.595 -6.723 -10.145 1.00 98.69 105 PHE A CA 1
ATOM 801 C C . PHE A 1 105 ? 18.491 -5.627 -9.081 1.00 98.69 105 PHE A C 1
ATOM 803 O O . PHE A 1 105 ? 19.009 -5.818 -7.987 1.00 98.69 105 PHE A O 1
ATOM 810 N N . ALA A 1 106 ? 17.764 -4.540 -9.352 1.00 98.75 106 ALA A N 1
ATOM 811 C CA . ALA A 1 106 ? 17.551 -3.436 -8.413 1.00 98.75 106 ALA A CA 1
ATOM 812 C C . ALA A 1 106 ? 16.880 -3.885 -7.103 1.00 98.75 106 ALA A C 1
ATOM 814 O O . ALA A 1 106 ? 17.181 -3.366 -6.030 1.00 98.75 106 ALA A O 1
ATOM 815 N N . LEU A 1 107 ? 16.015 -4.899 -7.181 1.00 98.62 107 LEU A N 1
ATOM 816 C CA . LEU A 1 107 ? 15.380 -5.515 -6.022 1.00 98.62 107 LEU A CA 1
ATOM 817 C C . LEU A 1 107 ? 16.390 -6.176 -5.063 1.00 98.62 107 LEU A C 1
ATOM 819 O O . LEU A 1 107 ? 16.241 -6.054 -3.849 1.00 98.62 107 LEU A O 1
ATOM 823 N N . ASN A 1 108 ? 17.393 -6.881 -5.605 1.00 98.44 108 ASN A N 1
ATOM 824 C CA . ASN A 1 108 ? 18.249 -7.818 -4.857 1.00 98.44 108 ASN A CA 1
ATOM 825 C C . ASN A 1 108 ? 19.729 -7.414 -4.765 1.00 98.44 108 ASN A C 1
ATOM 827 O O . ASN A 1 108 ? 20.505 -8.101 -4.100 1.00 98.44 108 ASN A O 1
ATOM 831 N N . MET A 1 109 ? 20.162 -6.384 -5.491 1.00 98.00 109 MET A N 1
ATOM 832 C CA . MET A 1 109 ? 21.554 -5.936 -5.460 1.00 98.00 109 MET A CA 1
ATOM 833 C C . MET A 1 109 ? 21.941 -5.426 -4.069 1.00 98.00 109 MET A C 1
ATOM 835 O O . MET A 1 109 ? 21.077 -5.084 -3.266 1.00 98.00 109 MET A O 1
ATOM 839 N N . ILE A 1 110 ? 23.248 -5.343 -3.803 1.00 97.44 110 ILE A N 1
ATOM 840 C CA . ILE A 1 110 ? 23.747 -4.678 -2.594 1.00 97.44 110 ILE A CA 1
ATOM 841 C C . ILE A 1 110 ? 23.233 -3.240 -2.589 1.00 97.44 110 ILE A C 1
ATOM 843 O O . ILE A 1 110 ? 23.349 -2.542 -3.601 1.00 97.44 110 ILE A O 1
ATOM 847 N N . ASN A 1 111 ? 22.686 -2.819 -1.453 1.00 96.94 111 ASN A N 1
ATOM 848 C CA . ASN A 1 111 ? 21.968 -1.561 -1.287 1.00 96.94 111 ASN A CA 1
ATOM 849 C C . ASN A 1 111 ? 20.772 -1.417 -2.252 1.00 96.94 111 ASN A C 1
ATOM 851 O O . ASN A 1 111 ? 20.435 -0.314 -2.674 1.00 96.94 111 ASN A O 1
ATOM 855 N N . GLY A 1 112 ? 20.163 -2.534 -2.651 1.00 98.31 112 GLY A N 1
ATOM 856 C CA . GLY A 1 112 ? 18.931 -2.584 -3.434 1.00 98.31 112 GLY A CA 1
ATOM 857 C C . GLY A 1 112 ? 17.685 -2.473 -2.557 1.00 98.31 112 GLY A C 1
ATOM 858 O O . GLY A 1 112 ? 17.776 -2.349 -1.336 1.00 98.31 112 GLY A O 1
ATOM 859 N N . CYS A 1 113 ? 16.510 -2.556 -3.181 1.00 98.62 113 CYS A N 1
ATOM 860 C CA . CYS A 1 113 ? 15.220 -2.320 -2.520 1.00 98.62 113 CYS A CA 1
ATOM 861 C C . CYS A 1 113 ? 15.041 -3.125 -1.216 1.00 98.62 113 CYS A C 1
ATOM 863 O O . CYS A 1 113 ? 14.816 -2.538 -0.160 1.00 98.62 113 CYS A O 1
ATOM 865 N N . LEU A 1 114 ? 15.211 -4.455 -1.240 1.00 98.50 114 LEU A N 1
ATOM 866 C CA . LEU A 1 114 ? 14.967 -5.285 -0.047 1.00 98.50 114 LEU A CA 1
ATOM 867 C C . LEU A 1 114 ? 15.956 -5.006 1.096 1.00 98.50 114 LEU A C 1
ATOM 869 O O . LEU A 1 114 ? 15.578 -5.048 2.271 1.00 98.50 114 LEU A O 1
ATOM 873 N N . GLU A 1 115 ? 17.217 -4.715 0.769 1.00 98.38 115 GLU A N 1
ATOM 874 C CA . GLU A 1 115 ? 18.236 -4.379 1.769 1.00 98.38 115 GLU A CA 1
ATOM 875 C C . GLU A 1 115 ? 17.948 -3.012 2.403 1.00 98.38 115 GLU A C 1
ATOM 877 O O . GLU A 1 115 ? 18.002 -2.885 3.626 1.00 98.38 115 GLU A O 1
ATOM 882 N N . GLN A 1 116 ? 17.546 -2.019 1.604 1.00 98.31 116 GLN A N 1
ATOM 883 C CA . GLN A 1 116 ? 17.187 -0.698 2.119 1.00 98.31 116 GLN A CA 1
ATOM 884 C C . GLN A 1 116 ? 15.909 -0.732 2.972 1.00 98.31 116 GLN A C 1
ATOM 886 O O . GLN A 1 116 ? 15.887 -0.130 4.046 1.00 98.31 116 GLN A O 1
ATOM 891 N N . ILE A 1 117 ? 14.881 -1.508 2.591 1.00 97.50 117 ILE A N 1
ATOM 892 C CA . ILE A 1 117 ? 13.703 -1.721 3.456 1.00 97.50 117 ILE A CA 1
ATOM 893 C C . ILE A 1 117 ? 14.126 -2.353 4.791 1.00 97.50 117 ILE A C 1
ATOM 895 O O . ILE A 1 117 ? 13.644 -1.959 5.854 1.00 97.50 117 ILE A O 1
ATOM 899 N N . THR A 1 118 ? 15.051 -3.316 4.760 1.00 97.25 118 THR A N 1
ATOM 900 C CA . THR A 1 118 ? 15.568 -3.955 5.980 1.00 97.25 118 THR A CA 1
ATOM 901 C C . THR A 1 118 ? 16.283 -2.943 6.880 1.00 97.25 118 THR A C 1
ATOM 903 O O . THR A 1 118 ? 16.048 -2.930 8.088 1.00 97.25 118 THR A O 1
ATOM 906 N N . ALA A 1 119 ? 17.109 -2.064 6.306 1.00 96.12 119 ALA A N 1
ATOM 907 C CA . ALA A 1 119 ? 17.795 -1.004 7.043 1.00 96.12 119 ALA A CA 1
ATOM 908 C C . ALA A 1 119 ? 16.812 0.008 7.660 1.00 96.12 119 ALA A C 1
ATOM 910 O O . ALA A 1 119 ? 16.946 0.352 8.834 1.00 96.12 119 ALA A O 1
ATOM 911 N N . CYS A 1 120 ? 15.790 0.420 6.905 1.00 95.38 120 CYS A N 1
ATOM 912 C CA . CYS A 1 120 ? 14.688 1.255 7.384 1.00 95.38 120 CYS A CA 1
ATOM 913 C C . CYS A 1 120 ? 13.986 0.629 8.606 1.00 95.38 120 CYS A C 1
ATOM 915 O O . CYS A 1 120 ? 13.869 1.269 9.654 1.00 95.38 120 CYS A O 1
ATOM 917 N N . ARG A 1 121 ? 13.602 -0.655 8.525 1.00 94.06 121 ARG A N 1
ATOM 918 C CA . ARG A 1 121 ? 12.967 -1.385 9.640 1.00 94.06 121 ARG A CA 1
ATOM 919 C C . ARG A 1 121 ? 13.868 -1.484 10.868 1.00 94.06 121 ARG A C 1
ATOM 921 O O . ARG A 1 121 ? 13.398 -1.276 11.983 1.00 94.06 121 ARG A O 1
ATOM 928 N N . ALA A 1 122 ? 15.153 -1.781 10.673 1.00 93.75 122 ALA A N 1
ATOM 929 C CA . ALA A 1 122 ? 16.118 -1.855 11.767 1.00 93.75 122 ALA A CA 1
ATOM 930 C C . ALA A 1 122 ? 16.263 -0.500 12.477 1.00 93.75 122 ALA A C 1
ATOM 932 O O . ALA A 1 122 ? 16.179 -0.434 13.700 1.00 93.75 122 ALA A O 1
ATOM 933 N N . ALA A 1 123 ? 16.377 0.592 11.716 1.00 92.50 123 ALA A N 1
ATOM 934 C CA . ALA A 1 123 ? 16.443 1.936 12.277 1.00 92.50 123 ALA A CA 1
ATOM 935 C C . ALA A 1 123 ? 15.160 2.327 13.029 1.00 92.50 123 ALA A C 1
ATOM 937 O O . ALA A 1 123 ? 15.235 3.002 14.054 1.00 92.50 123 ALA A O 1
ATOM 938 N N . ALA A 1 124 ? 13.982 1.918 12.546 1.00 90.81 124 ALA A N 1
ATOM 939 C CA . ALA A 1 124 ? 12.715 2.143 13.244 1.00 90.81 124 ALA A CA 1
ATOM 940 C C . ALA A 1 124 ? 12.668 1.403 14.590 1.00 90.81 124 ALA A C 1
ATOM 942 O O . ALA A 1 124 ? 12.310 1.996 15.611 1.00 90.81 124 ALA A O 1
ATOM 943 N N . ALA A 1 125 ? 13.077 0.131 14.602 1.00 89.62 125 ALA A N 1
ATOM 944 C CA . ALA A 1 125 ? 13.133 -0.685 15.810 1.00 89.62 125 ALA A CA 1
ATOM 945 C C . ALA A 1 125 ? 14.122 -0.114 16.841 1.00 89.62 125 ALA A C 1
ATOM 947 O O . ALA A 1 125 ? 13.754 0.084 18.000 1.00 89.62 125 ALA A O 1
ATOM 948 N N . ASP A 1 126 ? 15.340 0.225 16.414 1.00 89.31 126 ASP A N 1
ATOM 949 C CA . ASP A 1 126 ? 16.382 0.785 17.284 1.00 89.31 126 ASP A CA 1
ATOM 950 C C . ASP A 1 126 ? 16.014 2.179 17.815 1.00 89.31 126 ASP A C 1
ATOM 952 O O . ASP A 1 126 ? 16.355 2.537 18.944 1.00 89.31 126 ASP A O 1
ATOM 956 N N . GLY A 1 127 ? 15.299 2.969 17.011 1.00 85.69 127 GLY A N 1
ATOM 957 C CA . GLY A 1 127 ? 14.825 4.298 17.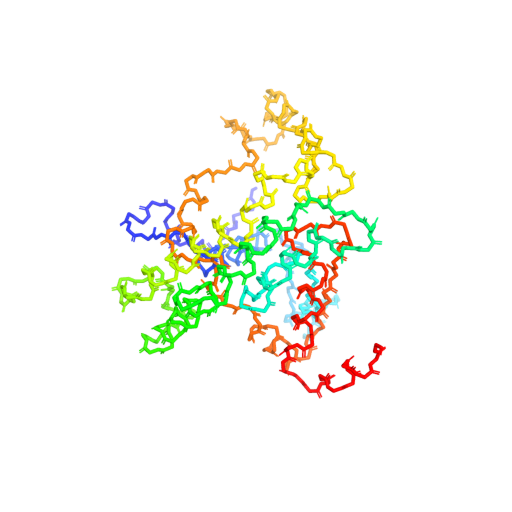386 1.00 85.69 127 GLY A CA 1
ATOM 958 C C . GLY A 1 127 ? 13.612 4.295 18.325 1.00 85.69 127 GLY A C 1
ATOM 959 O O . GLY A 1 127 ? 13.306 5.323 18.930 1.00 85.69 127 GLY A O 1
ATOM 960 N N . GLY A 1 128 ? 12.928 3.157 18.486 1.00 86.06 128 GLY A N 1
ATOM 961 C CA . GLY A 1 128 ? 11.735 3.043 19.326 1.00 86.06 128 GLY A CA 1
ATOM 962 C C . GLY A 1 128 ? 10.455 3.567 18.667 1.00 86.06 128 GLY A C 1
ATOM 963 O O . GLY A 1 128 ? 9.590 4.110 19.363 1.00 86.06 128 GLY A O 1
ATOM 964 N N . TYR A 1 129 ? 10.330 3.415 17.344 1.00 87.06 129 TYR A N 1
ATOM 965 C CA . TYR A 1 129 ? 9.085 3.665 16.612 1.00 87.06 129 TYR A CA 1
ATOM 966 C C . TYR A 1 129 ? 7.894 2.954 17.273 1.00 87.06 129 TYR A C 1
ATOM 968 O O . TYR A 1 129 ? 7.992 1.794 17.676 1.00 87.06 129 TYR A O 1
ATOM 976 N N . ASN A 1 130 ? 6.770 3.660 17.401 1.00 83.12 130 ASN A N 1
ATOM 977 C CA . ASN A 1 130 ? 5.496 3.123 17.880 1.00 83.12 130 ASN A CA 1
ATOM 978 C C . ASN A 1 130 ? 4.359 4.116 17.574 1.00 83.12 130 ASN A C 1
ATOM 980 O O . ASN A 1 130 ? 4.615 5.241 17.162 1.00 83.12 130 ASN A O 1
ATOM 984 N N . ALA A 1 131 ? 3.110 3.756 17.882 1.00 70.94 131 ALA A N 1
ATOM 985 C CA . ALA A 1 131 ? 1.936 4.601 17.624 1.00 70.94 131 ALA A CA 1
ATOM 986 C C . ALA A 1 131 ? 1.973 6.011 18.268 1.00 70.94 131 ALA A C 1
ATOM 988 O O . ALA A 1 131 ? 1.231 6.896 17.855 1.00 70.94 131 ALA A O 1
ATOM 989 N N . SER A 1 132 ? 2.789 6.234 19.306 1.00 74.88 132 SER A N 1
ATOM 990 C CA . SER A 1 132 ? 3.014 7.555 19.927 1.00 74.88 132 SER A CA 1
ATOM 991 C C . SER A 1 132 ? 4.280 8.266 19.427 1.00 74.88 132 SER A C 1
ATOM 993 O O . SER A 1 132 ? 4.483 9.434 19.755 1.00 74.88 132 SER A O 1
ATOM 995 N N . THR A 1 133 ? 5.117 7.584 18.644 1.00 79.06 133 THR A N 1
ATOM 996 C CA . THR A 1 133 ? 6.358 8.095 18.049 1.00 79.06 133 THR A CA 1
ATOM 997 C C . THR A 1 133 ? 6.370 7.742 16.552 1.00 79.06 133 THR A C 1
ATOM 999 O O . THR A 1 133 ? 7.022 6.763 16.173 1.00 79.06 133 THR A O 1
ATOM 1002 N N . PRO A 1 134 ? 5.643 8.499 15.706 1.00 79.56 134 PRO A N 1
ATOM 1003 C CA . PRO A 1 134 ? 5.540 8.211 14.276 1.00 79.56 134 PRO A CA 1
ATOM 1004 C C . PRO A 1 134 ? 6.892 8.374 13.578 1.00 79.56 134 PRO A C 1
ATOM 1006 O O . PRO A 1 134 ? 7.789 9.049 14.091 1.00 79.56 134 PRO A O 1
ATOM 1009 N N . ILE A 1 135 ? 7.035 7.805 12.380 1.00 79.94 135 ILE A N 1
ATOM 1010 C CA . ILE A 1 135 ? 8.292 7.850 11.614 1.00 79.94 135 ILE A CA 1
ATOM 1011 C C . ILE A 1 135 ? 8.762 9.278 11.292 1.00 79.94 135 ILE A C 1
ATOM 1013 O O . ILE A 1 135 ? 9.961 9.542 11.258 1.00 79.94 135 ILE A O 1
ATOM 1017 N N . SER A 1 136 ? 7.828 10.220 11.138 1.00 76.62 136 SER A N 1
ATOM 1018 C CA . SER A 1 136 ? 8.112 11.645 10.935 1.00 76.62 136 SER A CA 1
ATOM 1019 C C . SER A 1 136 ? 8.554 12.377 12.211 1.00 76.62 136 SER A C 1
ATOM 1021 O O . SER A 1 136 ? 8.847 13.573 12.166 1.00 76.62 136 SER A O 1
ATOM 1023 N N . SER A 1 137 ? 8.618 11.692 13.359 1.00 79.81 137 SER A N 1
ATOM 1024 C CA . SER A 1 137 ? 9.038 12.293 14.623 1.00 79.81 137 SER A CA 1
ATOM 1025 C C . SER A 1 137 ? 10.487 12.796 14.546 1.00 79.81 137 SER A C 1
ATOM 1027 O O . SER A 1 137 ? 11.388 12.027 14.199 1.00 79.81 137 SER A O 1
ATOM 1029 N N . PRO A 1 138 ? 10.779 14.032 15.004 1.00 77.31 138 PRO A N 1
ATOM 1030 C CA . PRO A 1 138 ? 12.147 14.545 15.114 1.00 77.31 138 PRO A CA 1
ATOM 1031 C C . PRO A 1 138 ? 13.069 13.705 16.011 1.00 77.31 138 PRO A C 1
ATOM 1033 O O . PRO A 1 138 ? 14.285 13.882 15.979 1.00 77.31 138 PRO A O 1
ATOM 1036 N N . SER A 1 139 ? 12.510 12.807 16.833 1.00 78.50 139 SER A N 1
ATOM 1037 C CA . SER A 1 139 ? 13.274 11.848 17.637 1.00 78.50 139 SER A CA 1
ATOM 1038 C C . SER A 1 139 ? 13.804 10.649 16.838 1.00 78.50 139 SER A C 1
ATOM 1040 O O . SER A 1 139 ? 14.609 9.896 17.379 1.00 78.50 139 SER A O 1
ATOM 1042 N N . LEU A 1 140 ? 13.382 10.473 15.578 1.00 79.19 140 LEU A N 1
ATOM 1043 C CA . LEU A 1 140 ? 13.750 9.368 14.680 1.00 79.19 140 LEU A CA 1
ATOM 1044 C C . LEU A 1 140 ? 14.409 9.846 13.362 1.00 79.19 140 LEU A C 1
ATOM 1046 O O . LEU A 1 140 ? 14.065 9.352 12.286 1.00 79.19 140 LEU A O 1
ATOM 1050 N N . PRO A 1 141 ? 15.376 10.786 13.383 1.00 77.00 141 PRO A N 1
ATOM 1051 C CA . PRO A 1 141 ? 15.853 11.429 12.156 1.00 77.00 141 PRO A CA 1
ATOM 1052 C C . PRO A 1 141 ? 16.541 10.457 11.185 1.00 77.00 141 PRO A C 1
ATOM 1054 O O . PRO A 1 141 ? 16.475 10.650 9.977 1.00 77.00 141 PRO A O 1
ATOM 1057 N N . ALA A 1 142 ? 17.189 9.403 11.693 1.00 82.19 142 ALA A N 1
ATOM 1058 C CA . ALA A 1 142 ? 17.821 8.387 10.852 1.00 82.19 142 ALA A CA 1
ATOM 1059 C C . ALA A 1 142 ? 16.791 7.465 10.177 1.00 82.19 142 ALA A C 1
ATOM 1061 O O . ALA A 1 142 ? 16.978 7.092 9.023 1.00 82.19 142 ALA A O 1
ATOM 1062 N N . THR A 1 143 ? 15.703 7.121 10.872 1.00 87.94 143 THR A N 1
ATOM 1063 C CA . THR A 1 143 ? 14.651 6.234 10.356 1.00 87.94 143 THR A CA 1
ATOM 1064 C C . THR A 1 143 ? 13.961 6.853 9.148 1.00 87.94 143 THR A C 1
ATOM 1066 O O . THR A 1 143 ? 13.920 6.233 8.093 1.00 87.94 143 THR A O 1
ATOM 1069 N N . PHE A 1 144 ? 13.497 8.099 9.284 1.00 85.38 144 PHE A N 1
ATOM 1070 C CA . PHE A 1 144 ? 12.848 8.858 8.213 1.00 85.38 144 PHE A CA 1
ATOM 1071 C C . PHE A 1 144 ? 13.686 8.886 6.920 1.00 85.38 144 PHE A C 1
ATOM 1073 O O . PHE A 1 144 ? 13.176 8.565 5.850 1.00 85.38 144 PHE A O 1
ATOM 1080 N N . ILE A 1 145 ? 14.988 9.190 7.019 1.00 89.56 145 ILE A N 1
ATOM 1081 C CA . ILE A 1 145 ? 15.888 9.256 5.853 1.00 89.56 145 ILE A CA 1
ATOM 1082 C C . ILE A 1 145 ? 16.016 7.883 5.187 1.00 89.56 145 ILE A C 1
ATOM 1084 O O . ILE A 1 145 ? 15.824 7.764 3.981 1.00 89.56 145 ILE A O 1
ATOM 1088 N N . LEU A 1 146 ? 16.300 6.843 5.974 1.00 94.44 146 LEU A N 1
ATOM 1089 C CA . LEU A 1 146 ? 16.515 5.494 5.446 1.00 94.44 146 LEU A CA 1
ATOM 1090 C C . LEU A 1 146 ? 15.256 4.924 4.787 1.00 94.44 146 LEU A C 1
ATOM 1092 O O . LEU A 1 146 ? 15.352 4.223 3.784 1.00 94.44 146 LEU A O 1
ATOM 1096 N N . CYS A 1 147 ? 14.077 5.215 5.334 1.00 95.00 147 CYS A N 1
ATOM 1097 C CA . CYS A 1 147 ? 12.817 4.761 4.757 1.00 95.00 147 CYS A CA 1
ATOM 1098 C C . CYS A 1 147 ? 12.453 5.535 3.484 1.00 95.00 147 CYS A C 1
ATOM 1100 O O . CYS A 1 147 ? 11.999 4.916 2.524 1.00 95.00 147 CYS A O 1
ATOM 1102 N N . SER A 1 148 ? 12.704 6.849 3.426 1.00 94.19 148 SER A N 1
ATOM 1103 C CA . SER A 1 148 ? 12.526 7.629 2.192 1.00 94.19 148 SER A CA 1
ATOM 1104 C C . SER A 1 148 ? 13.459 7.149 1.077 1.00 94.19 148 SER A C 1
ATOM 1106 O O . SER A 1 148 ? 13.015 6.972 -0.053 1.00 9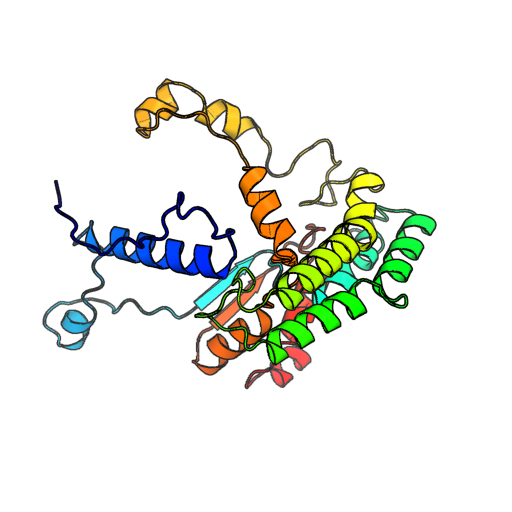4.19 148 SER A O 1
ATOM 1108 N N . GLU A 1 149 ? 14.734 6.888 1.387 1.00 95.62 149 GLU A N 1
ATOM 1109 C CA . GLU A 1 149 ? 15.700 6.347 0.419 1.00 95.62 149 GLU A CA 1
ATOM 1110 C C . GLU A 1 149 ? 15.279 4.955 -0.075 1.00 95.62 149 GLU A C 1
ATOM 1112 O O . GLU A 1 149 ? 15.268 4.697 -1.283 1.00 95.62 149 GLU A O 1
ATOM 1117 N N . ALA A 1 150 ? 14.854 4.081 0.847 1.00 97.38 150 ALA A N 1
ATOM 1118 C CA . ALA A 1 150 ? 14.338 2.758 0.514 1.00 97.38 150 ALA A CA 1
ATOM 1119 C C . ALA A 1 150 ? 13.113 2.840 -0.402 1.00 97.38 150 ALA A C 1
ATOM 1121 O O . ALA A 1 150 ? 13.021 2.094 -1.380 1.00 97.38 150 ALA A O 1
ATOM 1122 N N . GLN A 1 151 ? 12.192 3.761 -0.112 1.00 95.94 151 GLN A N 1
ATOM 1123 C CA . GLN A 1 151 ? 11.032 4.011 -0.951 1.00 95.94 151 GLN A CA 1
ATOM 1124 C C . GLN A 1 151 ? 11.448 4.418 -2.365 1.00 95.94 151 GLN A C 1
ATOM 1126 O O . GLN A 1 151 ? 11.009 3.774 -3.316 1.00 95.94 151 GLN A O 1
ATOM 1131 N N . ASP A 1 152 ? 12.299 5.430 -2.525 1.00 96.56 152 ASP A N 1
ATOM 1132 C CA . ASP A 1 152 ? 12.731 5.888 -3.851 1.00 96.56 152 ASP A CA 1
ATOM 1133 C C . ASP A 1 152 ? 13.426 4.758 -4.629 1.00 96.56 152 ASP A C 1
ATOM 1135 O O . ASP A 1 152 ? 13.134 4.521 -5.803 1.00 96.56 152 ASP A O 1
ATOM 1139 N N . MET A 1 153 ? 14.270 3.964 -3.963 1.00 98.00 153 MET A N 1
ATOM 1140 C CA . MET A 1 153 ? 14.912 2.792 -4.562 1.00 98.00 153 MET A CA 1
ATOM 1141 C C . MET A 1 153 ? 13.878 1.782 -5.094 1.00 98.00 153 MET A C 1
ATOM 1143 O O . MET A 1 153 ? 13.939 1.378 -6.262 1.00 98.00 153 MET A O 1
ATOM 1147 N N . CYS A 1 154 ? 12.917 1.374 -4.265 1.00 98.00 154 CYS A N 1
ATOM 1148 C CA . CYS A 1 154 ? 11.890 0.404 -4.647 1.00 98.00 154 CYS A CA 1
ATOM 1149 C C . CYS A 1 154 ? 10.965 0.950 -5.743 1.00 98.00 154 CYS A C 1
ATOM 1151 O O . CYS A 1 154 ? 10.763 0.299 -6.776 1.00 98.00 154 CYS A O 1
ATOM 1153 N N . ARG A 1 155 ? 10.458 2.174 -5.571 1.00 95.69 155 ARG A N 1
ATOM 1154 C CA . ARG A 1 155 ? 9.489 2.768 -6.494 1.00 95.69 155 ARG A CA 1
ATOM 1155 C C . ARG A 1 155 ? 10.106 3.112 -7.838 1.00 95.69 155 ARG A C 1
ATOM 1157 O O . ARG A 1 155 ? 9.506 2.793 -8.859 1.00 95.69 155 ARG A O 1
ATOM 1164 N N . ASP A 1 156 ? 11.308 3.674 -7.881 1.00 96.75 156 ASP A N 1
ATOM 1165 C CA . ASP A 1 156 ? 11.883 4.127 -9.151 1.00 96.75 156 ASP A CA 1
ATOM 1166 C C . ASP A 1 156 ? 12.456 2.977 -9.983 1.00 96.75 156 ASP A C 1
ATOM 1168 O O . ASP A 1 156 ? 12.401 3.013 -11.216 1.00 96.75 156 ASP A O 1
ATOM 1172 N N . ASN A 1 157 ? 12.990 1.938 -9.333 1.00 98.19 157 ASN A N 1
ATOM 1173 C CA . ASN A 1 157 ? 13.790 0.922 -10.022 1.00 98.19 157 ASN A CA 1
ATOM 1174 C C . ASN A 1 157 ? 13.170 -0.480 -10.021 1.00 98.19 157 ASN A C 1
ATOM 1176 O O . ASN A 1 157 ? 13.568 -1.300 -10.849 1.00 98.19 157 ASN A O 1
ATOM 1180 N N . VAL A 1 158 ? 12.202 -0.776 -9.146 1.00 98.31 158 VAL A N 1
ATOM 1181 C CA . VAL A 1 158 ? 11.494 -2.071 -9.134 1.00 98.31 158 VAL A CA 1
ATOM 1182 C C . VAL A 1 158 ? 10.085 -1.920 -9.706 1.00 98.31 158 VAL A C 1
ATOM 1184 O O . VAL A 1 158 ? 9.747 -2.594 -10.679 1.00 98.31 158 VAL A O 1
ATOM 1187 N N . GLU A 1 159 ? 9.286 -1.006 -9.155 1.00 96.69 159 GLU A N 1
ATOM 1188 C CA . GLU A 1 159 ? 7.891 -0.764 -9.560 1.00 96.69 159 GLU A CA 1
ATOM 1189 C C . GLU A 1 159 ? 7.803 0.110 -10.832 1.00 96.69 159 GLU A C 1
ATOM 1191 O O . GLU A 1 159 ? 7.117 -0.225 -11.806 1.00 96.69 159 GLU A O 1
ATOM 1196 N N . GLY A 1 160 ? 8.549 1.216 -10.846 1.00 96.50 160 GLY A N 1
ATOM 1197 C CA . GLY A 1 160 ? 8.557 2.284 -11.846 1.00 96.50 160 GLY A CA 1
ATOM 1198 C C . GLY A 1 160 ? 8.879 1.883 -13.289 1.00 96.50 160 GLY A C 1
ATOM 1199 O O . GLY A 1 160 ? 8.292 2.467 -14.217 1.00 96.50 160 GLY A O 1
ATOM 1200 N N . PRO A 1 161 ? 9.726 0.866 -13.551 1.00 97.62 161 PRO A N 1
ATOM 1201 C CA . PRO A 1 161 ? 9.952 0.392 -14.910 1.00 97.62 161 PRO A CA 1
ATOM 1202 C C . PRO A 1 161 ? 8.661 -0.051 -15.616 1.00 97.62 161 PRO A C 1
ATOM 1204 O O . PRO A 1 161 ? 8.509 0.181 -16.819 1.00 97.62 161 PRO A O 1
ATOM 1207 N N . TYR A 1 162 ? 7.677 -0.599 -14.898 1.00 98.06 162 TYR A N 1
ATOM 1208 C CA . TYR A 1 162 ? 6.378 -0.917 -15.494 1.00 98.06 162 TYR A CA 1
ATOM 1209 C C . TYR A 1 162 ? 5.651 0.336 -15.993 1.00 98.06 162 TYR A C 1
ATOM 1211 O O . TYR A 1 162 ? 5.146 0.347 -17.117 1.00 98.06 162 TYR A O 1
ATOM 1219 N N . TYR A 1 163 ? 5.632 1.423 -15.216 1.00 96.06 163 TYR A N 1
ATOM 1220 C CA . TYR A 1 163 ? 4.954 2.666 -15.608 1.00 96.06 163 TYR A CA 1
ATOM 1221 C C . TYR A 1 163 ? 5.543 3.301 -16.857 1.00 96.06 163 TYR A C 1
ATOM 1223 O O . TYR A 1 163 ? 4.814 3.919 -17.645 1.00 96.06 163 TYR A O 1
ATOM 1231 N N . SER A 1 164 ? 6.850 3.141 -17.032 1.00 96.56 164 SER A N 1
ATOM 1232 C CA . SER A 1 164 ? 7.598 3.730 -18.135 1.00 96.56 164 SER A CA 1
ATOM 1233 C C . SER A 1 164 ? 7.518 2.888 -19.406 1.00 96.56 164 SER A C 1
ATOM 1235 O O . SER A 1 164 ? 7.373 3.443 -20.495 1.00 96.56 164 SER A O 1
ATOM 1237 N N . TYR A 1 165 ? 7.569 1.557 -19.284 1.00 97.56 165 TYR A N 1
ATOM 1238 C CA . TYR A 1 165 ? 7.803 0.675 -20.432 1.00 97.56 165 TYR A CA 1
ATOM 1239 C C . TYR A 1 165 ? 6.639 -0.253 -20.789 1.00 97.56 165 TYR A C 1
ATOM 1241 O O . TYR A 1 165 ? 6.639 -0.789 -21.896 1.00 97.56 165 TYR A O 1
ATOM 1249 N N . SER A 1 166 ? 5.640 -0.442 -19.917 1.00 97.25 166 SER A N 1
ATOM 1250 C CA . SER A 1 166 ? 4.586 -1.439 -20.168 1.00 97.25 166 SER A CA 1
ATOM 1251 C C . SER A 1 166 ? 3.574 -1.036 -21.244 1.00 97.25 166 SER A C 1
ATOM 1253 O O . SER A 1 166 ? 3.025 -1.876 -21.957 1.00 97.25 166 SER A O 1
ATOM 1255 N N . GLY A 1 167 ? 3.260 0.261 -21.320 1.00 96.19 167 GLY A N 1
ATOM 1256 C CA . GLY A 1 167 ? 2.127 0.769 -22.097 1.00 96.19 167 GLY A CA 1
ATOM 1257 C C . GLY A 1 167 ? 0.748 0.305 -21.595 1.00 96.19 167 GLY A C 1
ATOM 1258 O O . GLY A 1 167 ? -0.249 0.515 -22.291 1.00 96.19 167 GLY A O 1
ATOM 1259 N N . ARG A 1 168 ? 0.665 -0.305 -20.405 1.00 95.94 168 ARG A N 1
ATOM 1260 C CA . ARG A 1 168 ? -0.554 -0.873 -19.806 1.00 95.94 168 ARG A CA 1
ATOM 1261 C C . ARG A 1 168 ? -1.048 -0.054 -18.611 1.00 95.94 168 ARG A C 1
ATOM 1263 O O . ARG A 1 168 ? -0.336 0.810 -18.101 1.00 95.94 168 ARG A O 1
ATOM 1270 N N . GLY A 1 169 ? -2.294 -0.288 -18.208 1.00 95.25 169 GLY A N 1
ATOM 1271 C CA . GLY A 1 169 ? -2.886 0.321 -17.022 1.00 95.25 169 GLY A CA 1
ATOM 1272 C C . GLY A 1 169 ? -2.227 -0.178 -15.734 1.00 95.25 169 GLY A C 1
ATOM 1273 O O . GLY A 1 169 ? -1.862 -1.346 -15.626 1.00 95.25 169 GLY A O 1
ATOM 1274 N N . THR A 1 170 ? -2.074 0.713 -14.755 1.00 94.69 170 THR A N 1
ATOM 1275 C CA . THR A 1 170 ? -1.542 0.381 -13.420 1.00 94.69 170 THR A CA 1
ATOM 1276 C C . THR A 1 170 ? -2.533 -0.448 -12.604 1.00 94.69 170 THR A C 1
ATOM 1278 O O . THR A 1 170 ? -2.152 -1.451 -12.019 1.00 94.69 170 THR A O 1
ATOM 1281 N N . TYR A 1 171 ? -3.809 -0.059 -12.628 1.00 95.25 171 TYR A N 1
ATOM 1282 C CA . TYR A 1 171 ? -4.883 -0.716 -11.873 1.00 95.25 171 TYR A CA 1
ATOM 1283 C C . TYR A 1 171 ? -5.611 -1.814 -12.666 1.00 95.25 171 TYR A C 1
ATOM 1285 O O . TYR A 1 171 ? -6.481 -2.495 -12.134 1.00 95.25 171 TYR A O 1
ATOM 1293 N N . ASP A 1 172 ? -5.290 -1.958 -13.957 1.00 95.88 172 ASP A N 1
ATOM 1294 C CA . ASP A 1 172 ? -5.780 -3.041 -14.811 1.00 95.88 172 ASP A CA 1
ATOM 1295 C C . ASP A 1 172 ? -4.813 -3.270 -15.986 1.00 95.88 172 ASP A C 1
ATOM 1297 O O . ASP A 1 172 ? -4.765 -2.492 -16.946 1.00 95.88 172 ASP A O 1
ATOM 1301 N N . ILE A 1 173 ? -4.049 -4.361 -15.929 1.00 96.00 173 ILE A N 1
ATOM 1302 C CA . ILE A 1 173 ? -3.045 -4.719 -16.945 1.00 96.00 173 ILE A CA 1
ATOM 1303 C C . ILE A 1 173 ? -3.647 -5.074 -18.313 1.00 96.00 173 ILE A C 1
ATOM 1305 O O . ILE A 1 173 ? -2.951 -5.093 -19.340 1.00 96.00 173 ILE A O 1
ATOM 1309 N N . ARG A 1 174 ? -4.947 -5.384 -18.351 1.00 95.69 174 ARG A N 1
ATOM 1310 C CA . ARG A 1 174 ? -5.666 -5.758 -19.576 1.00 95.69 174 ARG A CA 1
ATOM 1311 C C . ARG A 1 174 ? -5.930 -4.529 -20.438 1.00 95.69 174 ARG A C 1
ATOM 1313 O O . ARG A 1 174 ? -6.003 -4.654 -21.659 1.00 95.69 174 ARG A O 1
ATOM 1320 N N . HIS A 1 175 ? -5.998 -3.353 -19.817 1.00 94.81 175 HIS A N 1
ATOM 1321 C CA . HIS A 1 175 ? -6.231 -2.079 -20.482 1.00 94.81 175 HIS A CA 1
ATOM 1322 C C . HIS A 1 175 ? -4.920 -1.376 -20.874 1.00 94.81 175 HIS A C 1
ATOM 1324 O O . HIS A 1 175 ? -3.879 -1.548 -20.230 1.00 94.81 175 HIS A O 1
ATOM 1330 N N . PRO A 1 176 ? -4.927 -0.570 -21.950 1.00 94.00 176 PRO A N 1
ATOM 1331 C CA . PRO A 1 176 ? -3.796 0.286 -22.285 1.00 94.00 176 PRO A CA 1
ATOM 1332 C C . PRO A 1 176 ? -3.687 1.460 -21.296 1.00 94.00 176 PRO A C 1
ATOM 1334 O O . PRO A 1 176 ? -4.694 1.969 -20.817 1.00 94.00 176 PRO A O 1
ATOM 1337 N N . LYS A 1 177 ? -2.474 1.983 -21.067 1.00 91.25 177 LYS A N 1
ATOM 1338 C CA . LYS A 1 177 ? -2.215 3.104 -20.129 1.00 91.25 177 LYS A CA 1
ATOM 1339 C C . LYS A 1 177 ? -3.086 4.348 -20.376 1.00 91.25 177 LYS A C 1
ATOM 1341 O O . LYS A 1 177 ? -3.409 5.087 -19.455 1.00 91.25 177 LYS A O 1
ATOM 1346 N N . LYS A 1 178 ? -3.452 4.584 -21.637 1.00 90.88 178 LYS A N 1
ATOM 1347 C CA . LYS A 1 178 ? -4.284 5.713 -22.090 1.00 90.88 178 LYS A CA 1
ATOM 1348 C C . LYS A 1 178 ? -5.782 5.561 -21.784 1.00 90.88 178 LYS A C 1
ATOM 1350 O O . LYS A 1 178 ? -6.535 6.493 -22.044 1.00 90.88 178 LYS A O 1
ATOM 1355 N N . GLU A 1 179 ? -6.209 4.417 -21.255 1.00 89.31 179 GLU A N 1
ATOM 1356 C CA . GLU A 1 179 ? -7.575 4.162 -20.792 1.00 89.31 179 GLU A CA 1
ATOM 1357 C C . GLU A 1 179 ? -7.554 3.984 -19.268 1.00 89.31 179 GLU A C 1
ATOM 1359 O O . GLU A 1 179 ? -7.427 2.863 -18.772 1.00 89.31 179 GLU A O 1
ATOM 1364 N N . PRO A 1 180 ? -7.598 5.090 -18.500 1.00 81.75 180 PRO A N 1
ATOM 1365 C CA . PRO A 1 180 ? -7.448 5.025 -17.056 1.00 81.75 180 PRO A CA 1
ATOM 1366 C C . PRO A 1 180 ? -8.620 4.276 -16.420 1.00 81.75 180 PRO A C 1
ATOM 1368 O O . PRO A 1 180 ? -9.782 4.500 -16.762 1.00 81.75 180 PRO A O 1
ATOM 1371 N N . THR A 1 181 ? -8.293 3.427 -15.451 1.00 85.44 181 THR A N 1
ATOM 1372 C CA . THR A 1 181 ? -9.257 2.735 -14.594 1.00 85.44 181 THR A CA 1
ATOM 1373 C C . THR A 1 181 ? -9.003 3.170 -13.149 1.00 85.44 181 THR A C 1
ATOM 1375 O O . THR A 1 181 ? -7.893 2.959 -12.670 1.00 85.44 181 THR A O 1
ATOM 1378 N N . PRO A 1 182 ? -9.967 3.810 -12.460 1.00 86.75 182 PRO A N 1
ATOM 1379 C CA . PRO A 1 182 ? -11.258 4.269 -12.979 1.00 86.75 182 PRO A CA 1
ATOM 1380 C C . PRO A 1 182 ? -11.114 5.438 -13.983 1.00 86.75 182 PRO A C 1
ATOM 1382 O O . PRO A 1 182 ? -10.121 6.175 -13.925 1.00 86.75 182 PRO A O 1
ATOM 1385 N N . PRO A 1 183 ? -12.105 5.649 -14.874 1.00 88.00 183 PRO A N 1
ATOM 1386 C CA . PRO A 1 183 ? -12.139 6.802 -15.776 1.00 88.00 183 PRO A CA 1
ATOM 1387 C C . PRO A 1 183 ? -12.180 8.135 -15.017 1.00 88.00 183 PRO A C 1
ATOM 1389 O O . PRO A 1 183 ? -12.687 8.188 -13.905 1.00 88.00 183 PRO A O 1
ATOM 1392 N N . ASN A 1 184 ? -11.725 9.233 -15.628 1.00 89.56 184 ASN A N 1
ATOM 1393 C CA . ASN A 1 184 ? -11.596 10.533 -14.943 1.00 89.56 184 ASN A CA 1
ATOM 1394 C C . ASN A 1 184 ? -12.817 11.471 -15.061 1.00 89.56 184 ASN A C 1
ATOM 1396 O O . ASN A 1 184 ? -12.800 12.546 -14.473 1.00 89.56 184 ASN A O 1
ATOM 1400 N N . TYR A 1 185 ? -13.883 11.094 -15.780 1.00 91.06 185 TYR A N 1
ATOM 1401 C CA . TYR A 1 185 ? -15.026 11.990 -16.054 1.00 91.06 185 TYR A CA 1
ATOM 1402 C C . TYR A 1 185 ? -15.755 12.492 -14.794 1.00 91.06 185 TYR A C 1
ATOM 1404 O O . TYR A 1 185 ? -16.492 13.472 -14.848 1.00 91.06 185 TYR A O 1
ATOM 1412 N N . PHE A 1 186 ? -15.605 11.801 -13.659 1.00 92.62 186 PHE 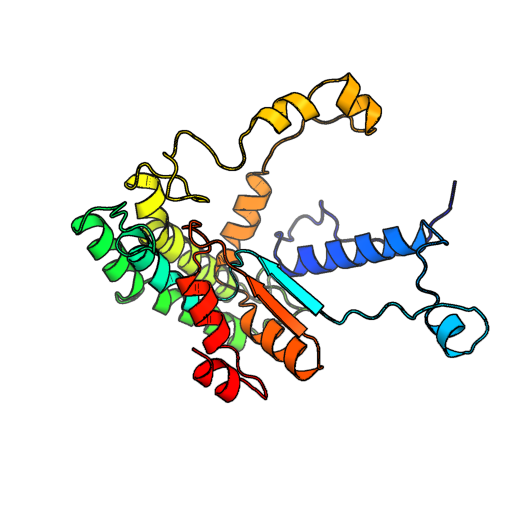A N 1
ATOM 1413 C CA . PHE A 1 186 ? -16.257 12.187 -12.408 1.00 92.62 186 PHE A CA 1
ATOM 1414 C C . PHE A 1 186 ? -15.690 13.490 -11.835 1.00 92.62 186 PHE A C 1
ATOM 1416 O O . PHE A 1 186 ? -16.412 14.182 -11.127 1.00 92.62 186 PHE A O 1
ATOM 1423 N N . VAL A 1 187 ? -14.443 13.844 -12.169 1.00 94.56 187 VAL A N 1
ATOM 1424 C CA . VAL A 1 187 ? -13.828 15.122 -11.781 1.00 94.56 187 VAL A CA 1
ATOM 1425 C C . VAL A 1 187 ? -14.638 16.276 -12.373 1.00 94.56 187 VAL A C 1
ATOM 1427 O O . VAL A 1 187 ? -15.166 17.099 -11.632 1.00 94.56 187 VAL A O 1
ATOM 1430 N N . ASP A 1 188 ? -14.871 16.244 -13.689 1.00 94.50 188 ASP A N 1
ATOM 1431 C CA . ASP A 1 188 ? -15.662 17.259 -14.396 1.00 94.50 188 ASP A CA 1
ATOM 1432 C C . ASP A 1 188 ? -17.111 17.336 -13.892 1.00 94.50 188 ASP A C 1
ATOM 1434 O O . ASP A 1 188 ? -17.748 18.383 -13.975 1.00 94.50 188 ASP A O 1
ATOM 1438 N N . TYR A 1 189 ? -17.668 16.222 -13.405 1.00 95.25 189 TYR A N 1
ATOM 1439 C CA . TYR A 1 189 ? -18.993 16.210 -12.786 1.00 95.25 189 TYR A CA 1
ATOM 1440 C C . TYR A 1 189 ? -18.991 16.908 -11.421 1.00 95.25 189 TYR A C 1
ATOM 1442 O O . TYR A 1 189 ? -19.867 17.731 -11.160 1.00 95.25 189 TYR A O 1
ATOM 1450 N N . LEU A 1 190 ? -18.014 16.600 -10.564 1.00 96.50 190 LEU A N 1
ATOM 1451 C CA . LEU A 1 190 ? -17.898 17.187 -9.226 1.00 96.50 190 LEU A CA 1
ATOM 1452 C C . LEU A 1 190 ? -17.598 18.692 -9.269 1.00 96.50 190 LEU A C 1
ATOM 1454 O O . LEU A 1 190 ? -18.033 19.409 -8.373 1.00 96.50 190 LEU A O 1
ATOM 1458 N N . ASP A 1 191 ? -16.955 19.172 -10.335 1.00 96.19 191 ASP A N 1
ATOM 1459 C CA . ASP A 1 191 ? -16.651 20.593 -10.551 1.00 96.19 191 ASP A CA 1
ATOM 1460 C C . ASP A 1 191 ? -17.800 21.414 -11.158 1.00 96.19 191 ASP A C 1
ATOM 1462 O O . ASP A 1 191 ? -17.680 22.621 -11.385 1.00 96.19 191 ASP A O 1
ATOM 1466 N N . GLN A 1 192 ? -18.960 20.805 -11.407 1.00 96.75 192 GLN A N 1
ATOM 1467 C CA . GLN A 1 192 ? -20.133 21.561 -11.838 1.00 96.75 192 GLN A CA 1
ATOM 1468 C C . GLN A 1 192 ? -20.684 22.381 -10.670 1.00 96.75 192 GLN A C 1
ATOM 1470 O O . GLN A 1 192 ? -21.014 21.843 -9.615 1.00 96.75 192 GLN A O 1
ATOM 1475 N N . ALA A 1 193 ? -20.892 23.682 -10.887 1.00 96.75 193 ALA A N 1
ATOM 1476 C CA . ALA A 1 193 ? -21.352 24.602 -9.843 1.00 96.75 193 ALA A CA 1
ATOM 1477 C C . ALA A 1 193 ? -22.645 24.145 -9.141 1.00 96.75 193 ALA A C 1
ATOM 1479 O O . ALA A 1 193 ? -22.796 24.324 -7.935 1.00 96.75 193 ALA A O 1
ATOM 1480 N N . PHE A 1 194 ? -23.588 23.531 -9.871 1.00 97.06 194 PHE A N 1
ATOM 1481 C CA . PHE A 1 194 ? -24.808 23.016 -9.242 1.00 97.06 194 PHE A CA 1
ATOM 1482 C C . PHE A 1 194 ? -24.539 21.796 -8.350 1.00 97.06 194 PHE A C 1
ATOM 1484 O O . PHE A 1 194 ? -25.251 21.621 -7.365 1.00 97.06 194 PHE A O 1
ATOM 1491 N N . VAL A 1 195 ? -23.532 20.974 -8.672 1.00 97.81 195 VAL A N 1
ATOM 1492 C CA . VAL A 1 195 ? -23.110 19.827 -7.857 1.00 97.81 195 VAL A CA 1
ATOM 1493 C C . VAL A 1 195 ? -22.417 20.331 -6.599 1.00 97.81 195 VAL A C 1
ATOM 1495 O O . VAL A 1 195 ? -22.848 19.971 -5.507 1.00 97.81 195 VAL A O 1
ATOM 1498 N N . GLN A 1 196 ? -21.441 21.234 -6.735 1.00 97.56 196 GLN A N 1
ATOM 1499 C CA . GLN A 1 196 ? -20.756 21.870 -5.604 1.00 97.56 196 GLN A CA 1
ATOM 1500 C C . GLN A 1 196 ? -21.750 22.547 -4.646 1.00 97.56 196 GLN A C 1
ATOM 1502 O O . GLN A 1 196 ? -21.740 22.284 -3.444 1.00 97.56 196 GLN A O 1
ATOM 1507 N N . ASN A 1 197 ? -22.699 23.323 -5.185 1.00 96.88 197 ASN A N 1
ATOM 1508 C CA . ASN A 1 197 ? -23.761 23.949 -4.397 1.00 96.88 197 ASN A CA 1
ATOM 1509 C C . ASN A 1 197 ? -24.683 22.920 -3.718 1.00 96.88 197 ASN A C 1
ATOM 1511 O O . ASN A 1 197 ? -25.127 23.145 -2.595 1.00 96.88 197 ASN A O 1
ATOM 1515 N N . ALA A 1 198 ? -24.983 21.796 -4.375 1.00 97.88 198 ALA A N 1
ATOM 1516 C CA . ALA A 1 198 ? -25.828 20.751 -3.800 1.00 97.88 198 ALA A CA 1
ATOM 1517 C C . ALA A 1 198 ? -25.154 20.008 -2.633 1.00 97.88 198 ALA A C 1
ATOM 1519 O O . ALA A 1 198 ? -25.848 19.623 -1.693 1.00 97.88 198 ALA A O 1
ATOM 1520 N N . ILE A 1 199 ? -23.830 19.819 -2.677 1.00 96.69 199 ILE A N 1
ATOM 1521 C CA . ILE A 1 199 ? -23.059 19.154 -1.609 1.00 96.69 199 ILE A CA 1
ATOM 1522 C C . ILE A 1 199 ? -22.439 20.137 -0.602 1.00 96.69 199 ILE A C 1
ATOM 1524 O O . ILE A 1 199 ? -21.860 19.704 0.390 1.00 96.69 199 ILE A O 1
ATOM 1528 N N . GLY A 1 200 ? -22.600 21.446 -0.823 1.00 96.38 200 GLY A N 1
ATOM 1529 C CA . GLY A 1 200 ? -22.191 22.500 0.105 1.00 96.38 200 GLY A CA 1
ATOM 1530 C C . GLY A 1 200 ? -20.685 22.767 0.145 1.00 96.38 200 GLY A C 1
ATOM 1531 O O . GLY A 1 200 ? -20.173 23.092 1.212 1.00 96.38 200 GLY A O 1
ATOM 153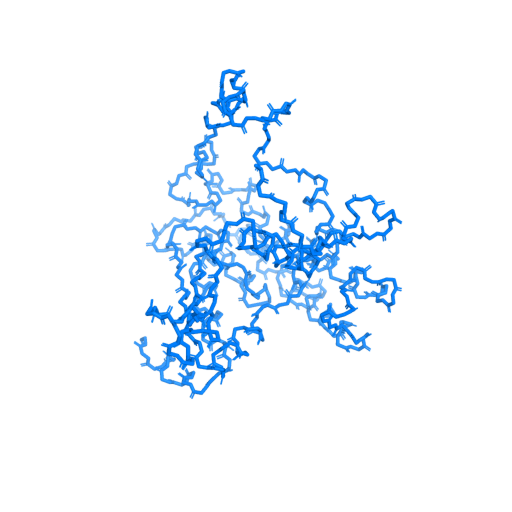2 N N . VAL A 1 201 ? -19.986 22.624 -0.984 1.00 95.50 201 VAL A N 1
ATOM 1533 C CA . VAL A 1 201 ? -18.546 22.919 -1.110 1.00 95.50 201 VAL A CA 1
ATOM 1534 C C . VAL A 1 201 ? -18.311 24.127 -2.016 1.00 95.50 201 VAL A C 1
ATOM 1536 O O . VAL A 1 201 ? -19.108 24.400 -2.912 1.00 95.50 201 VAL A O 1
ATOM 1539 N N . ASP A 1 202 ? -17.212 24.841 -1.787 1.00 92.94 202 ASP A N 1
ATOM 1540 C CA . ASP A 1 202 ? -16.810 26.055 -2.512 1.00 92.94 202 ASP A CA 1
ATOM 1541 C C . ASP A 1 202 ? -15.404 25.954 -3.137 1.00 92.94 202 ASP A C 1
ATOM 1543 O O . ASP A 1 202 ? -14.809 26.962 -3.520 1.00 92.94 202 ASP A O 1
ATOM 1547 N N . LEU A 1 203 ? -14.885 24.730 -3.274 1.00 92.56 203 LEU A N 1
ATOM 1548 C CA . LEU A 1 203 ? -13.566 24.420 -3.827 1.00 92.56 203 LEU A CA 1
ATOM 1549 C C . LEU A 1 203 ? -13.658 23.447 -5.006 1.00 92.56 203 LEU A C 1
ATOM 1551 O O . LEU A 1 203 ? -14.564 22.614 -5.069 1.00 92.56 203 LEU A O 1
ATOM 1555 N N . ASN A 1 204 ? -12.687 23.540 -5.915 1.00 92.25 204 ASN A N 1
ATOM 1556 C CA . ASN A 1 204 ? -12.564 22.613 -7.038 1.00 92.25 204 ASN A CA 1
ATOM 1557 C C . ASN A 1 204 ? -12.037 21.262 -6.561 1.00 92.25 204 ASN A C 1
ATOM 1559 O O . ASN A 1 204 ? -11.102 21.186 -5.761 1.00 92.25 204 ASN A O 1
ATOM 1563 N N . TYR A 1 205 ? -12.626 20.200 -7.086 1.00 94.06 205 TYR A N 1
ATOM 1564 C CA . TYR A 1 205 ? -12.253 18.837 -6.792 1.00 94.06 205 TYR A CA 1
ATOM 1565 C C . TYR A 1 205 ? -11.009 18.433 -7.587 1.00 94.06 205 TYR A C 1
ATOM 1567 O O . TYR A 1 205 ? -10.936 18.579 -8.805 1.00 94.06 205 TYR A O 1
ATOM 1575 N N . THR A 1 206 ? -10.041 17.830 -6.905 1.00 92.44 206 THR A N 1
ATOM 1576 C CA . THR A 1 206 ? -8.939 17.112 -7.546 1.00 92.44 206 THR A CA 1
ATOM 1577 C C . THR A 1 206 ? -8.988 15.646 -7.133 1.00 92.44 206 THR A C 1
ATOM 1579 O O . THR A 1 206 ? -9.314 15.308 -5.997 1.00 92.44 206 THR A O 1
ATOM 1582 N N . LYS A 1 207 ? -8.663 14.743 -8.066 1.00 89.19 207 LYS A N 1
ATOM 1583 C CA . LYS A 1 207 ? -8.633 13.294 -7.795 1.00 89.19 207 LYS A CA 1
ATOM 1584 C C . LYS A 1 207 ? -7.566 12.912 -6.760 1.00 89.19 207 LYS A C 1
ATOM 1586 O O . LYS A 1 207 ? -7.732 11.925 -6.052 1.00 89.19 207 LYS A O 1
ATOM 1591 N N . ALA A 1 208 ? -6.471 13.664 -6.720 1.00 90.25 208 ALA A N 1
ATOM 1592 C CA . ALA A 1 208 ? -5.349 13.480 -5.812 1.00 90.25 208 ALA A CA 1
ATOM 1593 C C . ALA A 1 208 ? -4.753 14.847 -5.439 1.00 90.25 208 ALA A C 1
ATOM 1595 O O . ALA A 1 208 ? -5.012 15.850 -6.115 1.00 90.25 208 ALA A O 1
ATOM 1596 N N . ASN A 1 209 ? -3.969 14.874 -4.363 1.00 91.12 209 ASN A N 1
ATOM 1597 C CA . ASN A 1 209 ? -3.198 16.031 -3.925 1.00 91.12 209 ASN A CA 1
ATOM 1598 C C . ASN A 1 209 ? -1.709 15.643 -3.925 1.00 91.12 209 ASN A C 1
ATOM 1600 O O . ASN A 1 209 ? -1.307 14.713 -3.223 1.00 91.12 209 ASN A O 1
ATOM 1604 N N . GLU A 1 210 ? -0.911 16.323 -4.748 1.00 90.00 210 GLU A N 1
ATOM 1605 C CA . GLU A 1 210 ? 0.519 16.024 -4.894 1.00 90.00 210 GLU A CA 1
ATOM 1606 C C . GLU A 1 210 ? 1.309 16.388 -3.633 1.00 90.00 210 GLU A C 1
ATOM 1608 O O . GLU A 1 210 ? 2.215 15.653 -3.270 1.00 90.00 210 GLU A O 1
ATOM 1613 N N . ASP A 1 211 ? 0.933 17.444 -2.905 1.00 88.62 211 ASP A N 1
ATOM 1614 C CA . ASP A 1 211 ? 1.616 17.829 -1.663 1.00 88.62 211 ASP A CA 1
ATOM 1615 C C . ASP A 1 211 ? 1.472 16.735 -0.595 1.00 88.62 211 ASP A C 1
ATOM 1617 O O . ASP A 1 211 ? 2.448 16.367 0.056 1.00 88.62 211 ASP A O 1
ATOM 1621 N N . VAL A 1 212 ? 0.275 16.146 -0.477 1.00 88.81 212 VAL A N 1
ATOM 1622 C CA . VAL A 1 212 ? 0.033 14.984 0.399 1.00 88.81 212 VAL A CA 1
ATOM 1623 C C . VAL A 1 212 ? 0.836 13.774 -0.080 1.00 88.81 212 VAL A C 1
ATOM 1625 O O . VAL A 1 212 ? 1.443 13.073 0.723 1.00 88.81 212 VAL A O 1
ATOM 1628 N N . THR A 1 213 ? 0.887 13.543 -1.394 1.00 89.06 213 THR A N 1
ATOM 1629 C CA . THR A 1 213 ? 1.676 12.444 -1.975 1.00 89.06 213 THR A CA 1
ATOM 1630 C C . THR A 1 213 ? 3.163 12.597 -1.642 1.00 89.06 213 THR A C 1
ATOM 1632 O O . THR A 1 213 ? 3.796 11.643 -1.190 1.00 89.06 213 THR A O 1
ATOM 1635 N N . TYR A 1 214 ? 3.712 13.804 -1.795 1.00 88.75 214 TYR A N 1
ATOM 1636 C CA . TYR A 1 214 ? 5.098 14.110 -1.458 1.00 88.75 214 TYR A CA 1
ATOM 1637 C C . TYR A 1 214 ? 5.373 14.028 0.042 1.00 88.75 214 TYR A C 1
ATOM 1639 O O . TYR A 1 214 ? 6.452 13.578 0.416 1.00 88.75 214 TYR A O 1
ATOM 1647 N N . ALA A 1 215 ? 4.425 14.412 0.901 1.00 87.75 215 ALA A N 1
ATOM 1648 C CA . ALA A 1 215 ? 4.573 14.280 2.349 1.00 87.75 215 ALA A CA 1
ATOM 1649 C C . ALA A 1 215 ? 4.792 12.811 2.750 1.00 87.75 215 ALA A C 1
ATOM 1651 O O . ALA A 1 215 ? 5.820 12.500 3.353 1.00 87.75 215 ALA A O 1
ATOM 1652 N N . PHE A 1 216 ? 3.912 11.910 2.301 1.00 90.06 216 PHE A N 1
ATOM 1653 C CA . PHE A 1 216 ? 4.035 10.466 2.543 1.00 90.06 216 PHE A CA 1
ATOM 1654 C C . PHE A 1 216 ? 5.291 9.869 1.893 1.00 90.06 216 PHE A C 1
ATOM 1656 O O . PHE A 1 216 ? 5.933 8.990 2.461 1.00 90.06 216 PHE A O 1
ATOM 1663 N N . GLN A 1 217 ? 5.675 10.345 0.702 1.00 89.38 217 GLN A N 1
ATOM 1664 C CA . GLN A 1 217 ? 6.904 9.877 0.062 1.00 89.38 217 GLN A CA 1
ATOM 1665 C C . GLN A 1 217 ? 8.154 10.298 0.822 1.00 89.38 217 GLN A C 1
ATOM 1667 O O . GLN A 1 217 ? 9.057 9.486 1.006 1.00 89.38 217 GLN A O 1
ATOM 1672 N N . SER A 1 218 ? 8.193 11.543 1.289 1.00 87.88 218 SER A N 1
ATOM 1673 C CA . SER A 1 218 ? 9.351 12.074 1.999 1.00 87.88 218 SER A CA 1
ATOM 1674 C C . SER A 1 218 ? 9.632 11.334 3.302 1.00 87.88 218 SER A C 1
ATOM 1676 O O . SER A 1 218 ? 10.770 11.341 3.747 1.00 87.88 218 SER A O 1
ATOM 1678 N N . THR A 1 219 ? 8.628 10.683 3.900 1.00 87.25 219 THR A N 1
ATOM 1679 C CA . THR A 1 219 ? 8.754 9.914 5.146 1.00 87.25 219 THR A CA 1
ATOM 1680 C C . THR A 1 219 ? 9.025 8.429 4.942 1.00 87.25 219 THR A C 1
ATOM 1682 O O . THR A 1 219 ? 9.292 7.730 5.921 1.00 87.25 219 THR A O 1
ATOM 1685 N N . GLY A 1 220 ? 8.995 7.941 3.698 1.00 90.88 220 GLY A N 1
ATOM 1686 C CA . GLY A 1 220 ? 9.116 6.516 3.402 1.00 90.88 220 GLY A CA 1
ATOM 1687 C C . GLY A 1 220 ? 7.869 5.703 3.751 1.00 90.88 220 GLY A C 1
ATOM 1688 O O . GLY A 1 220 ? 7.969 4.483 3.897 1.00 90.88 220 GLY A O 1
ATOM 1689 N N . ASP A 1 221 ? 6.707 6.355 3.879 1.00 90.75 221 ASP A N 1
ATOM 1690 C CA . ASP A 1 221 ? 5.463 5.743 4.368 1.00 90.75 221 ASP A CA 1
ATOM 1691 C C . ASP A 1 221 ? 4.967 4.593 3.466 1.00 90.75 221 ASP A C 1
ATOM 1693 O O . ASP A 1 221 ? 4.203 3.734 3.896 1.00 90.75 221 ASP A O 1
ATOM 1697 N N . TRP A 1 222 ? 5.439 4.533 2.211 1.00 89.00 222 TRP A N 1
ATOM 1698 C CA . TRP A 1 222 ? 5.157 3.435 1.278 1.00 89.00 222 TRP A CA 1
ATOM 1699 C C . TRP A 1 222 ? 5.814 2.111 1.682 1.00 89.00 222 TRP A C 1
ATOM 1701 O O . TRP A 1 222 ? 5.245 1.043 1.468 1.00 89.00 222 TRP A O 1
ATOM 1711 N N . VAL A 1 223 ? 7.040 2.165 2.216 1.00 92.25 223 VAL A N 1
ATOM 1712 C CA . VAL A 1 223 ? 7.822 0.968 2.577 1.00 92.25 223 VAL A CA 1
ATOM 1713 C C . VAL A 1 223 ? 7.717 0.622 4.062 1.00 92.25 223 VAL A C 1
ATOM 1715 O O . VAL A 1 223 ? 7.930 -0.537 4.443 1.00 92.25 223 VAL A O 1
ATOM 1718 N N . PHE A 1 224 ? 7.430 1.620 4.903 1.00 90.56 224 PHE A N 1
ATOM 1719 C CA . PHE A 1 224 ? 7.280 1.476 6.344 1.00 90.56 224 PHE A CA 1
ATOM 1720 C C . PHE A 1 224 ? 6.419 2.614 6.923 1.00 90.56 224 PHE A C 1
ATOM 1722 O O . PHE A 1 224 ? 6.702 3.763 6.604 1.00 90.56 224 PHE A O 1
ATOM 1729 N N . PRO A 1 225 ? 5.463 2.354 7.835 1.00 87.62 225 PRO A N 1
ATOM 1730 C CA . PRO A 1 225 ? 5.264 1.121 8.601 1.00 87.62 225 PRO A CA 1
ATOM 1731 C C . PRO A 1 225 ? 4.789 -0.076 7.779 1.00 87.62 225 PRO A C 1
ATOM 1733 O O . PRO A 1 225 ? 4.210 0.067 6.711 1.00 87.62 225 PRO A O 1
ATOM 1736 N N . ASN A 1 226 ? 5.088 -1.283 8.269 1.00 84.12 226 ASN A N 1
ATOM 1737 C CA . ASN A 1 226 ? 4.538 -2.509 7.692 1.00 84.12 226 ASN A CA 1
ATOM 1738 C C . ASN A 1 226 ? 3.294 -2.908 8.489 1.00 84.12 226 ASN A C 1
ATOM 1740 O O . ASN A 1 226 ? 3.337 -2.934 9.714 1.00 84.12 226 ASN A O 1
ATOM 1744 N N . PHE A 1 227 ? 2.208 -3.243 7.799 1.00 92.69 227 PHE A N 1
ATOM 1745 C CA . PHE A 1 227 ? 0.917 -3.543 8.425 1.00 92.69 227 PHE A CA 1
ATOM 1746 C C . PHE A 1 227 ? 0.718 -5.040 8.680 1.00 92.69 227 PHE A C 1
ATOM 1748 O O . PHE A 1 227 ? -0.358 -5.463 9.099 1.00 92.69 227 PHE A O 1
ATOM 1755 N N . ARG A 1 228 ? 1.739 -5.874 8.428 1.00 93.88 228 ARG A N 1
ATOM 1756 C CA . ARG A 1 228 ? 1.671 -7.321 8.681 1.00 93.88 228 ARG A CA 1
ATOM 1757 C C . ARG A 1 228 ? 1.417 -7.602 10.161 1.00 93.88 228 ARG A C 1
ATOM 1759 O O . ARG A 1 228 ? 0.513 -8.369 10.476 1.00 93.88 228 ARG A O 1
ATOM 1766 N N . GLU A 1 229 ? 2.168 -6.956 11.050 1.00 91.12 229 GLU A N 1
ATOM 1767 C CA . GLU A 1 229 ? 2.030 -7.127 12.505 1.00 91.12 229 GLU A CA 1
ATOM 1768 C C . GLU A 1 229 ? 0.660 -6.644 13.016 1.00 91.12 229 GLU A C 1
ATOM 1770 O O . GLU A 1 229 ? 0.089 -7.244 13.927 1.00 91.12 229 GLU A O 1
ATOM 1775 N N . ASP A 1 230 ? 0.065 -5.630 12.379 1.00 93.06 230 ASP A N 1
ATOM 1776 C CA . ASP A 1 230 ? -1.307 -5.210 12.680 1.00 93.06 230 ASP A CA 1
ATOM 1777 C C . ASP A 1 230 ? -2.330 -6.287 12.296 1.00 93.06 230 ASP A C 1
ATOM 1779 O O . ASP A 1 230 ? -3.284 -6.529 13.039 1.00 93.06 230 ASP A O 1
ATOM 1783 N N . LEU A 1 231 ? -2.142 -6.977 11.163 1.00 96.38 231 LEU A N 1
ATOM 1784 C CA . LEU A 1 231 ? -3.008 -8.100 10.787 1.00 96.38 231 LEU A CA 1
ATOM 1785 C C . LEU A 1 231 ? -2.906 -9.246 11.799 1.00 96.38 231 LEU A C 1
ATOM 1787 O O . LEU A 1 231 ? -3.939 -9.774 12.217 1.00 96.38 231 LEU A O 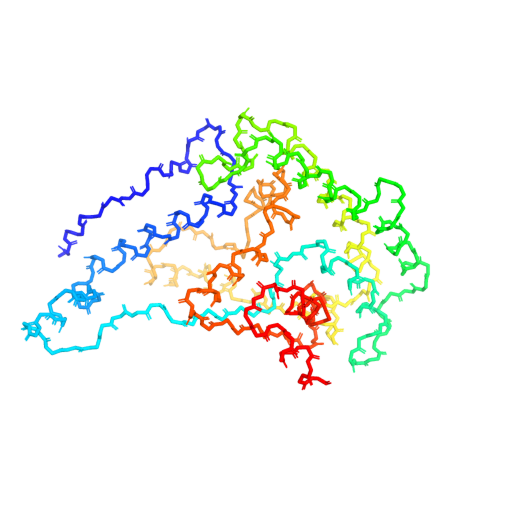1
ATOM 1791 N N . GLU A 1 232 ? -1.688 -9.596 12.218 1.00 95.44 232 GLU A N 1
ATOM 1792 C CA . GLU A 1 232 ? -1.427 -10.607 13.255 1.00 95.44 232 GLU A CA 1
ATOM 1793 C C . GLU A 1 232 ? -2.142 -10.233 14.562 1.00 95.44 232 GLU A C 1
ATOM 1795 O O . GLU A 1 232 ? -2.928 -11.019 15.098 1.00 95.44 232 GLU A O 1
ATOM 1800 N N . TYR A 1 233 ? -1.983 -8.982 15.006 1.00 93.25 233 TYR A N 1
ATOM 1801 C CA . TYR A 1 233 ? -2.643 -8.454 16.199 1.00 93.25 233 TYR A CA 1
ATOM 1802 C C . TYR A 1 233 ? -4.174 -8.547 16.130 1.00 93.25 233 TYR A C 1
ATOM 1804 O O . TYR A 1 233 ? -4.835 -8.887 17.117 1.00 93.25 233 TYR A O 1
ATOM 1812 N N . LEU A 1 234 ? -4.777 -8.231 14.980 1.00 94.00 234 LEU A N 1
ATOM 1813 C CA . LEU A 1 234 ? -6.230 -8.308 14.812 1.00 94.00 234 LEU A CA 1
ATOM 1814 C C . LEU A 1 234 ? -6.723 -9.762 14.843 1.00 94.00 234 LEU A C 1
ATOM 1816 O O . LEU A 1 234 ? -7.720 -10.052 15.513 1.00 94.00 234 LEU A O 1
ATOM 1820 N N . LEU A 1 235 ? -6.023 -10.672 14.163 1.00 95.19 235 LEU A N 1
ATOM 1821 C CA . LEU A 1 235 ? -6.358 -12.098 14.125 1.00 95.19 235 LEU A CA 1
ATOM 1822 C C . LEU A 1 235 ? -6.265 -12.740 15.515 1.00 95.19 235 LEU A C 1
ATOM 1824 O O . LEU A 1 235 ? -7.186 -13.456 15.917 1.00 95.19 235 LEU A O 1
ATOM 1828 N N . ASP A 1 236 ? -5.232 -12.413 16.293 1.00 93.25 236 ASP A N 1
ATOM 1829 C CA . ASP A 1 236 ? -5.051 -12.914 17.663 1.00 93.25 236 ASP A CA 1
ATOM 1830 C C . ASP A 1 236 ? -6.150 -12.446 18.629 1.00 93.25 236 ASP A C 1
ATOM 1832 O O . ASP A 1 236 ? -6.454 -13.112 19.622 1.00 93.25 236 ASP A O 1
ATOM 1836 N N . ARG A 1 237 ? -6.820 -11.329 18.323 1.00 92.25 237 ARG A N 1
ATOM 1837 C CA . ARG A 1 237 ? -8.000 -10.859 19.071 1.00 92.25 237 ARG A CA 1
ATOM 1838 C C . ARG A 1 237 ? -9.323 -11.428 18.559 1.00 92.25 237 ARG A C 1
ATOM 1840 O O . ARG A 1 237 ? -10.389 -10.993 18.997 1.00 92.25 237 ARG A O 1
ATOM 1847 N N . GLY A 1 238 ? -9.272 -12.408 17.659 1.00 90.88 238 GLY A N 1
ATOM 1848 C CA . GLY A 1 238 ? -10.445 -13.093 17.125 1.00 90.88 238 GLY A CA 1
ATOM 1849 C C . GLY A 1 238 ? -11.218 -12.283 16.085 1.00 90.88 238 GLY A C 1
ATOM 1850 O O . GLY A 1 238 ? -12.379 -12.604 15.808 1.00 90.88 238 GLY A O 1
ATOM 1851 N N . LEU A 1 239 ? -10.611 -11.237 15.511 1.00 94.12 239 LEU A N 1
ATOM 1852 C CA . LEU A 1 239 ? -11.185 -10.571 14.348 1.00 94.12 239 LEU A CA 1
ATOM 1853 C C . LEU A 1 239 ? -10.930 -11.401 13.094 1.00 94.12 239 LEU A C 1
ATOM 1855 O O . LEU A 1 239 ? -9.941 -12.117 12.975 1.00 94.12 239 LEU A O 1
ATOM 1859 N N . ARG A 1 240 ? -11.840 -11.284 12.131 1.00 94.88 240 ARG A N 1
ATOM 1860 C CA . ARG A 1 240 ? -11.712 -11.928 10.824 1.00 94.88 240 ARG A CA 1
ATOM 1861 C C . ARG A 1 240 ? -11.069 -10.953 9.850 1.00 94.88 240 ARG A C 1
ATOM 1863 O O . ARG A 1 240 ? -11.571 -9.846 9.689 1.00 94.88 240 ARG A O 1
ATOM 1870 N N . VAL A 1 241 ? -10.007 -11.363 9.172 1.00 96.50 241 VAL A N 1
ATOM 1871 C CA . VAL A 1 241 ? -9.395 -10.569 8.100 1.00 96.50 241 VAL A CA 1
ATOM 1872 C C . VAL A 1 241 ? -9.704 -11.234 6.762 1.00 96.50 241 VAL A C 1
ATOM 1874 O O . VAL A 1 241 ? -9.504 -12.435 6.608 1.00 96.50 241 VAL A O 1
ATOM 1877 N N . SER A 1 242 ? -10.218 -10.463 5.806 1.00 96.31 242 SER A N 1
ATOM 1878 C CA . SER A 1 242 ? -10.448 -10.897 4.429 1.00 96.31 242 SER A CA 1
ATOM 1879 C C . SER A 1 242 ? -9.579 -10.069 3.497 1.00 96.31 242 SER A C 1
ATOM 1881 O O . SER A 1 242 ? -9.885 -8.908 3.223 1.00 96.31 242 SER A O 1
ATOM 1883 N N . LEU A 1 243 ? -8.523 -10.688 2.987 1.00 97.62 243 LEU A N 1
ATOM 1884 C CA . LEU A 1 243 ? -7.705 -10.139 1.917 1.00 97.62 243 LEU A CA 1
ATOM 1885 C C . LEU A 1 243 ? -8.295 -10.580 0.576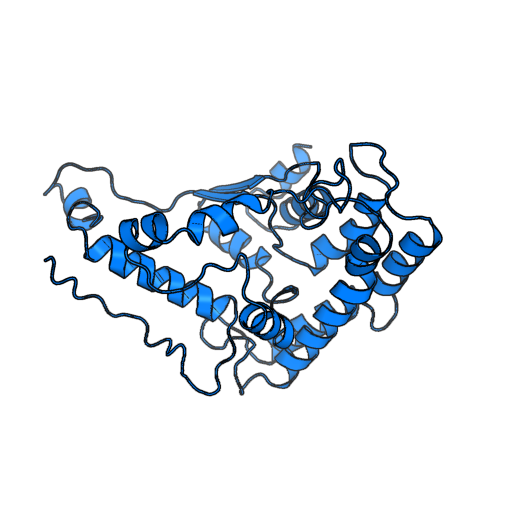 1.00 97.62 243 LEU A C 1
ATOM 1887 O O . LEU A 1 243 ? -8.494 -11.772 0.352 1.00 97.62 243 LEU A O 1
ATOM 1891 N N . TYR A 1 244 ? -8.616 -9.634 -0.301 1.00 97.56 244 TYR A N 1
ATOM 1892 C CA . TYR A 1 244 ? -9.117 -9.935 -1.642 1.00 97.56 244 TYR A CA 1
ATOM 1893 C C . TYR A 1 244 ? -8.396 -9.076 -2.670 1.00 97.56 244 TYR A C 1
ATOM 1895 O O . TYR A 1 244 ? -8.239 -7.873 -2.504 1.00 97.56 244 TYR A O 1
ATOM 1903 N N . TYR A 1 245 ? -7.934 -9.702 -3.743 1.00 98.19 245 TYR A N 1
ATOM 1904 C CA . TYR A 1 245 ? -7.095 -9.046 -4.734 1.00 98.19 245 TYR A CA 1
ATOM 1905 C C . TYR A 1 245 ? -7.676 -9.290 -6.119 1.00 98.19 245 TYR A C 1
ATOM 1907 O O . TYR A 1 245 ? -7.867 -10.434 -6.530 1.00 98.19 245 TYR A O 1
ATOM 1915 N N . GLY A 1 246 ? -7.982 -8.207 -6.835 1.00 97.62 246 GLY A N 1
ATOM 1916 C CA . GLY A 1 246 ? -8.321 -8.285 -8.250 1.00 97.62 246 GLY A CA 1
ATOM 1917 C C . GLY A 1 246 ? -7.135 -8.828 -9.044 1.00 97.62 246 GLY A C 1
ATOM 1918 O O . GLY A 1 246 ? -6.040 -8.273 -8.984 1.00 97.62 246 GLY A O 1
ATOM 1919 N N . ASP A 1 247 ? -7.356 -9.889 -9.814 1.00 97.56 247 ASP A N 1
ATOM 1920 C CA . ASP A 1 247 ? -6.299 -10.627 -10.516 1.00 97.56 247 ASP A CA 1
ATOM 1921 C C . ASP A 1 247 ? -5.643 -9.867 -11.685 1.00 97.56 247 ASP A C 1
ATOM 1923 O O . ASP A 1 247 ? -4.700 -10.378 -12.286 1.00 97.56 247 ASP A O 1
ATOM 1927 N N . ALA A 1 248 ? -6.143 -8.670 -12.016 1.00 97.00 248 ALA A N 1
ATOM 1928 C CA . ALA A 1 248 ? -5.668 -7.796 -13.088 1.00 97.00 248 ALA A CA 1
ATOM 1929 C C . ALA A 1 248 ? -4.957 -6.526 -12.594 1.00 97.00 248 ALA A C 1
ATOM 1931 O O . ALA A 1 248 ? -4.464 -5.763 -13.424 1.00 97.00 248 ALA A O 1
ATOM 1932 N N . ASP A 1 249 ? -4.911 -6.275 -11.287 1.00 97.19 249 ASP A N 1
ATOM 1933 C CA . ASP A 1 249 ? -4.194 -5.125 -10.731 1.00 97.19 249 ASP A CA 1
ATOM 1934 C C . ASP A 1 249 ? -2.686 -5.396 -10.739 1.00 97.19 249 ASP A C 1
ATOM 1936 O O . ASP A 1 249 ? -2.244 -6.429 -10.243 1.00 97.19 249 ASP A O 1
ATOM 1940 N N . TYR A 1 250 ? -1.891 -4.492 -11.317 1.00 96.94 250 TYR A N 1
ATOM 1941 C CA . TYR A 1 250 ? -0.431 -4.605 -11.277 1.00 96.94 250 TYR A CA 1
ATOM 1942 C C . TYR A 1 250 ? 0.141 -4.070 -9.967 1.00 96.94 250 TYR A C 1
ATOM 1944 O O . TYR A 1 250 ? 1.071 -4.669 -9.417 1.00 96.94 250 TYR A O 1
ATOM 1952 N N . LEU A 1 251 ? -0.395 -2.938 -9.498 1.00 95.25 251 LEU A N 1
ATOM 1953 C CA . LEU A 1 251 ? 0.185 -2.189 -8.390 1.00 95.25 251 LEU A CA 1
ATOM 1954 C C . LEU A 1 251 ? 0.109 -3.002 -7.106 1.00 95.25 251 LEU A C 1
ATOM 1956 O O . LEU A 1 251 ? 1.136 -3.361 -6.545 1.00 95.25 251 LEU A O 1
ATOM 1960 N N . CYS A 1 252 ? -1.094 -3.391 -6.706 1.00 96.62 252 CYS A N 1
ATOM 1961 C CA . CYS A 1 252 ? -1.292 -4.293 -5.586 1.00 96.62 252 CYS A CA 1
ATOM 1962 C C . CYS A 1 252 ? -1.757 -5.635 -6.139 1.00 96.62 252 CYS A C 1
ATOM 1964 O O . CYS A 1 252 ? -2.916 -6.024 -5.996 1.00 96.62 252 CYS A O 1
ATOM 1966 N N . ASN A 1 253 ? -0.852 -6.318 -6.840 1.00 98.00 253 ASN A N 1
ATOM 1967 C CA . ASN A 1 253 ? -1.158 -7.584 -7.492 1.00 98.00 253 ASN A CA 1
ATOM 1968 C C . ASN A 1 253 ? -1.423 -8.713 -6.488 1.00 98.00 253 ASN A C 1
ATOM 1970 O O . ASN A 1 253 ? -0.927 -8.727 -5.358 1.00 98.00 253 ASN A O 1
ATOM 1974 N N . TRP A 1 254 ? -2.201 -9.696 -6.935 1.00 98.25 254 TRP A N 1
ATOM 1975 C CA . TRP A 1 254 ? -2.629 -10.801 -6.086 1.00 98.25 254 TRP A CA 1
ATOM 1976 C C . TRP A 1 254 ? -1.499 -11.755 -5.685 1.00 98.25 254 TRP A C 1
ATOM 1978 O O . TRP A 1 254 ? -1.633 -12.396 -4.650 1.00 98.25 254 TRP A O 1
ATOM 1988 N N . PHE A 1 255 ? -0.379 -11.814 -6.423 1.00 98.19 255 PHE A N 1
ATOM 1989 C CA . PHE A 1 255 ? 0.770 -12.637 -6.016 1.00 98.19 255 PHE A CA 1
ATOM 1990 C C . PHE A 1 255 ? 1.373 -12.096 -4.714 1.00 98.19 255 PHE A C 1
ATOM 1992 O O . PHE A 1 255 ? 1.613 -12.847 -3.771 1.00 98.19 255 PHE A O 1
ATOM 1999 N N . GLY A 1 256 ? 1.566 -10.774 -4.641 1.00 98.06 256 GLY A N 1
ATOM 2000 C CA . GLY A 1 256 ? 2.018 -10.107 -3.422 1.00 98.06 256 GLY A CA 1
ATOM 2001 C C . GLY A 1 256 ? 1.009 -10.247 -2.280 1.00 98.06 256 GLY A C 1
ATOM 2002 O O . GLY A 1 256 ? 1.396 -10.543 -1.153 1.00 98.06 256 GLY A O 1
ATOM 2003 N N . GLY A 1 257 ? -0.285 -10.098 -2.574 1.00 97.56 257 GLY A N 1
ATOM 2004 C CA . GLY A 1 257 ? -1.354 -10.286 -1.589 1.00 97.56 257 GLY A CA 1
ATOM 2005 C C . GLY A 1 257 ? -1.412 -11.700 -1.001 1.00 97.56 257 GLY A C 1
ATOM 2006 O O . GLY A 1 257 ? -1.533 -11.867 0.214 1.00 97.56 257 GLY A O 1
ATOM 2007 N N . GLU A 1 258 ? -1.276 -12.724 -1.845 1.00 97.31 258 GLU A N 1
ATOM 2008 C CA . GLU A 1 258 ? -1.181 -14.122 -1.419 1.00 97.31 258 GLU A CA 1
ATOM 2009 C C . GLU A 1 258 ? 0.071 -14.348 -0.565 1.00 97.31 258 GLU A C 1
ATOM 2011 O O . GLU A 1 258 ? -0.026 -14.905 0.530 1.00 97.31 258 GLU A O 1
ATOM 2016 N N . ALA A 1 259 ? 1.227 -13.840 -1.001 1.00 98.06 259 ALA A N 1
ATOM 2017 C CA . ALA A 1 259 ? 2.471 -13.945 -0.247 1.00 98.06 259 ALA A CA 1
ATOM 2018 C C . ALA A 1 259 ? 2.374 -13.303 1.145 1.00 98.06 259 ALA A C 1
ATOM 2020 O O . ALA A 1 259 ? 2.856 -13.883 2.117 1.00 98.06 259 ALA A O 1
ATOM 2021 N N . VAL A 1 260 ? 1.708 -12.149 1.264 1.00 97.62 260 VAL A N 1
ATOM 2022 C CA . VAL A 1 260 ? 1.404 -11.531 2.563 1.00 97.62 260 VAL A CA 1
ATOM 2023 C C . VAL A 1 260 ? 0.517 -12.450 3.395 1.00 97.62 260 VAL A C 1
ATOM 2025 O O . VAL A 1 260 ? 0.844 -12.703 4.551 1.00 97.62 260 VAL A O 1
ATOM 2028 N N . SER A 1 261 ? -0.561 -12.998 2.824 1.00 96.56 261 SER A N 1
ATOM 2029 C CA . SER A 1 261 ? -1.479 -13.879 3.563 1.00 96.56 261 SER A CA 1
ATOM 2030 C C . SER A 1 261 ? -0.786 -15.115 4.152 1.00 96.56 261 SER A C 1
ATOM 2032 O O . SER A 1 261 ? -1.114 -15.529 5.260 1.00 96.56 261 SER A O 1
ATOM 2034 N N . LEU A 1 262 ? 0.213 -15.656 3.447 1.00 96.88 262 LEU A N 1
ATOM 2035 C CA . LEU A 1 262 ? 1.012 -16.803 3.884 1.00 96.88 262 LEU A CA 1
ATOM 2036 C C . LEU A 1 262 ? 2.129 -16.428 4.870 1.00 96.88 262 LEU A C 1
ATOM 2038 O O . LEU A 1 262 ? 2.657 -17.302 5.556 1.00 96.88 262 LEU A O 1
ATOM 2042 N N . ALA A 1 263 ? 2.506 -15.151 4.934 1.00 96.69 263 ALA A N 1
ATOM 2043 C CA . ALA A 1 263 ? 3.553 -14.648 5.818 1.00 96.69 263 ALA A CA 1
ATOM 2044 C C . ALA A 1 263 ? 3.032 -14.139 7.171 1.00 96.69 263 ALA A C 1
ATOM 2046 O O . ALA A 1 263 ? 3.827 -13.994 8.098 1.00 96.69 263 ALA A O 1
ATOM 2047 N N . VAL A 1 264 ? 1.732 -13.847 7.284 1.00 96.19 264 VAL A N 1
ATOM 2048 C CA . VAL A 1 264 ? 1.087 -13.442 8.542 1.00 96.19 264 VAL A CA 1
ATOM 2049 C C . VAL A 1 264 ? 1.170 -14.588 9.550 1.00 96.19 264 VAL A C 1
ATOM 2051 O O . VAL A 1 264 ? 0.676 -15.692 9.311 1.00 96.19 264 VAL A O 1
ATOM 2054 N N . ASN A 1 265 ? 1.773 -14.319 10.702 1.00 95.12 265 ASN A N 1
ATOM 2055 C CA . ASN A 1 265 ? 1.909 -15.282 11.782 1.00 95.12 265 ASN A CA 1
ATOM 2056 C C . ASN A 1 265 ? 0.716 -15.213 12.746 1.00 95.12 265 ASN A C 1
ATOM 2058 O O . ASN A 1 265 ? 0.594 -14.291 13.544 1.00 95.12 265 ASN A O 1
ATOM 2062 N N . TYR A 1 266 ? -0.158 -16.215 12.694 1.00 94.62 266 TYR A N 1
ATOM 2063 C CA . TYR A 1 266 ? -1.320 -16.316 13.577 1.00 94.62 266 TYR A CA 1
ATOM 2064 C C . TYR A 1 266 ? -1.681 -17.780 13.848 1.00 94.62 266 TYR A C 1
ATOM 2066 O O . TYR A 1 266 ? -1.172 -18.700 13.204 1.00 94.62 266 TYR A O 1
ATOM 2074 N N . THR A 1 267 ? -2.606 -17.997 14.787 1.00 95.25 267 THR A N 1
ATOM 2075 C CA . THR A 1 267 ? -2.982 -19.334 15.291 1.00 95.25 267 THR A CA 1
ATOM 2076 C C . THR A 1 267 ? -3.293 -20.369 14.196 1.00 95.25 267 THR A C 1
ATOM 2078 O O . THR A 1 267 ? -2.972 -21.538 14.393 1.00 95.25 267 THR A O 1
ATOM 2081 N N . HIS A 1 268 ? -3.881 -19.966 13.059 1.00 94.31 268 HIS A N 1
ATOM 2082 C CA . HIS A 1 268 ? -4.278 -20.881 11.975 1.00 94.31 268 HIS A CA 1
ATOM 2083 C C . HIS A 1 268 ? -3.452 -20.737 10.683 1.00 94.31 268 HIS A C 1
ATOM 2085 O O . HIS A 1 268 ? -3.927 -21.077 9.597 1.00 94.31 268 HIS A O 1
ATOM 2091 N N . ALA A 1 269 ? -2.229 -20.202 10.773 1.00 95.25 269 ALA A N 1
ATOM 2092 C CA . ALA A 1 269 ? -1.379 -19.969 9.603 1.00 95.25 269 ALA A CA 1
ATOM 2093 C C . ALA A 1 269 ? -1.042 -21.265 8.842 1.00 95.25 269 ALA A C 1
ATOM 2095 O O . ALA A 1 269 ? -1.022 -21.281 7.611 1.00 95.25 269 ALA A O 1
ATOM 2096 N N . ALA A 1 270 ? -0.829 -22.375 9.558 1.00 95.88 270 ALA A N 1
ATOM 2097 C CA . ALA A 1 270 ? -0.529 -23.666 8.940 1.00 95.88 270 ALA A CA 1
ATOM 2098 C C . ALA A 1 270 ? -1.730 -24.227 8.162 1.00 95.88 270 ALA A C 1
ATOM 2100 O O . ALA A 1 270 ? -1.560 -24.784 7.078 1.00 95.88 270 ALA A O 1
ATOM 2101 N N . GLU A 1 271 ? -2.943 -24.070 8.693 1.00 96.19 271 GLU A N 1
ATOM 2102 C CA . GLU A 1 271 ? -4.177 -24.485 8.032 1.00 96.19 271 GLU A CA 1
ATOM 2103 C C . GLU A 1 271 ? -4.443 -23.663 6.770 1.00 96.19 271 GLU A C 1
ATOM 2105 O O . GLU A 1 271 ? -4.850 -24.235 5.761 1.00 96.19 271 GLU A O 1
ATOM 2110 N N . LEU A 1 272 ? -4.176 -22.351 6.801 1.00 94.25 272 LEU A N 1
ATOM 2111 C CA . LEU A 1 272 ? -4.272 -21.498 5.615 1.00 94.25 272 LEU A CA 1
ATOM 2112 C C . LEU A 1 272 ? -3.269 -21.929 4.539 1.00 94.25 272 LEU A C 1
ATOM 2114 O O . LEU A 1 272 ? -3.660 -22.129 3.392 1.00 94.25 272 LEU A O 1
ATOM 2118 N N . ALA A 1 273 ? -2.005 -22.144 4.913 1.00 94.19 273 ALA A N 1
ATOM 2119 C CA . ALA A 1 273 ? -0.963 -22.577 3.982 1.00 94.19 273 ALA A CA 1
ATOM 2120 C C . ALA A 1 273 ? -1.240 -23.958 3.359 1.00 94.19 273 ALA A C 1
ATOM 2122 O O . ALA A 1 273 ? -0.790 -24.236 2.251 1.00 94.19 273 ALA A O 1
ATOM 2123 N N . ALA A 1 274 ? -1.980 -24.826 4.055 1.00 95.56 274 ALA A N 1
ATOM 2124 C CA . ALA A 1 274 ? -2.355 -26.152 3.569 1.00 95.56 274 ALA A CA 1
ATOM 2125 C C . ALA A 1 274 ? -3.635 -26.173 2.710 1.00 95.56 274 ALA A C 1
ATOM 2127 O O . ALA A 1 274 ? -3.979 -27.226 2.173 1.00 95.56 274 ALA A O 1
ATOM 2128 N N . ALA A 1 275 ? -4.371 -25.062 2.615 1.00 91.69 275 ALA A N 1
ATOM 2129 C CA . ALA A 1 275 ? -5.662 -25.004 1.928 1.00 91.69 275 ALA A CA 1
ATOM 2130 C C . ALA A 1 275 ? -5.566 -24.752 0.407 1.00 91.69 275 ALA A C 1
ATOM 2132 O O . ALA A 1 275 ? -6.600 -24.823 -0.265 1.00 91.69 275 ALA A O 1
ATOM 2133 N N . GLY A 1 276 ? -4.367 -24.448 -0.110 1.00 69.44 276 GLY A N 1
ATOM 2134 C CA . GLY A 1 276 ? -4.076 -24.127 -1.518 1.00 69.44 276 GLY A CA 1
ATOM 2135 C C . GLY A 1 276 ? -3.554 -25.298 -2.341 1.00 69.44 276 GLY A C 1
ATOM 2136 O O . GLY A 1 276 ? -2.692 -26.048 -1.829 1.00 69.44 276 GLY A O 1
#